Protein AF-A0A1X7SUK0-F1 (afdb_monomer)

Solvent-accessible surface area (backbone atoms only — not comparable to full-atom values): 12288 Å² total; per-residue (Å²): 138,89,84,82,83,81,82,74,80,66,68,68,63,55,55,53,50,52,52,50,50,52,50,52,52,53,50,53,51,51,52,51,52,50,51,63,57,49,51,57,54,56,50,50,54,52,49,51,53,48,54,52,50,52,52,50,51,54,52,51,54,50,50,53,53,50,54,51,51,51,52,52,52,50,52,52,50,53,54,51,63,74,67,39,66,62,59,58,49,51,50,51,49,52,50,51,52,51,55,50,51,54,50,48,54,51,51,57,70,66,58,67,82,72,84,90,81,84,80,93,78,91,75,95,82,67,60,70,64,55,53,54,53,52,51,50,51,49,54,50,49,52,50,53,51,52,51,50,54,50,52,51,52,51,52,49,51,50,50,53,43,57,74,66,40,34,51,71,61,63,82,87,84,86,78,78,63,58,73,57,52,51,49,34,31,74,74,61,76,46,76,76,77,75,50,70,52,33,17,55,26,94,89,48,57,80,44,69,86

Structure (mmCIF, N/CA/C/O backbone):
data_AF-A0A1X7SUK0-F1
#
_entry.id   AF-A0A1X7SUK0-F1
#
loop_
_atom_site.group_PDB
_atom_site.id
_atom_site.type_symbol
_atom_site.label_atom_id
_atom_site.label_alt_id
_atom_site.label_comp_id
_atom_site.label_asym_id
_atom_site.label_entity_id
_atom_site.label_seq_id
_atom_site.pdbx_PDB_ins_code
_atom_site.Cartn_x
_atom_site.Cartn_y
_atom_site.Cartn_z
_atom_site.occupancy
_atom_site.B_iso_or_equiv
_atom_site.auth_seq_id
_atom_site.auth_comp_id
_atom_site.auth_asym_id
_atom_site.auth_atom_id
_atom_site.pdbx_PDB_model_num
ATOM 1 N N . ILE A 1 1 ? 82.864 -29.111 -71.471 1.00 39.28 1 ILE A N 1
ATOM 2 C CA . ILE A 1 1 ? 81.447 -29.383 -71.821 1.00 39.28 1 ILE A CA 1
ATOM 3 C C . ILE A 1 1 ? 80.587 -28.784 -70.709 1.00 39.28 1 ILE A C 1
ATOM 5 O O . ILE A 1 1 ? 80.373 -29.425 -69.690 1.00 39.28 1 ILE A O 1
ATOM 9 N N . HIS A 1 2 ? 80.215 -27.507 -70.843 1.00 39.12 2 HIS A N 1
ATOM 10 C CA . HIS A 1 2 ? 79.368 -26.796 -69.881 1.00 39.12 2 HIS A CA 1
ATOM 11 C C . HIS A 1 2 ? 77.893 -27.076 -70.200 1.00 39.12 2 HIS A C 1
ATOM 13 O O . HIS A 1 2 ? 77.432 -26.756 -71.292 1.00 39.12 2 HIS A O 1
ATOM 19 N N . ARG A 1 3 ? 77.154 -27.656 -69.249 1.00 45.22 3 ARG A N 1
ATOM 20 C CA . ARG A 1 3 ? 75.685 -27.609 -69.207 1.00 45.22 3 ARG A CA 1
ATOM 21 C C . ARG A 1 3 ? 75.286 -26.667 -68.075 1.00 45.22 3 ARG A C 1
ATOM 23 O O . ARG A 1 3 ? 75.384 -27.034 -66.910 1.00 45.22 3 ARG A O 1
ATOM 30 N N . SER A 1 4 ? 74.828 -25.473 -68.420 1.00 43.50 4 SER A N 1
ATOM 31 C CA . SER A 1 4 ? 74.120 -24.560 -67.521 1.00 43.50 4 SER A CA 1
ATOM 32 C C . SER A 1 4 ? 72.653 -24.539 -67.948 1.00 43.50 4 SER A C 1
ATOM 34 O O . SER A 1 4 ? 72.286 -23.905 -68.931 1.00 43.50 4 SER A O 1
ATOM 36 N N . LEU A 1 5 ? 71.829 -25.306 -67.230 1.00 46.94 5 LEU A N 1
ATOM 37 C CA . LEU A 1 5 ? 70.373 -25.303 -67.365 1.00 46.94 5 LEU A CA 1
ATOM 38 C C . LEU A 1 5 ? 69.830 -23.938 -66.925 1.00 46.94 5 LEU A C 1
ATOM 40 O O . LEU A 1 5 ? 70.086 -23.488 -65.806 1.00 46.94 5 LEU A O 1
ATOM 44 N N . SER A 1 6 ? 69.090 -23.290 -67.822 1.00 50.7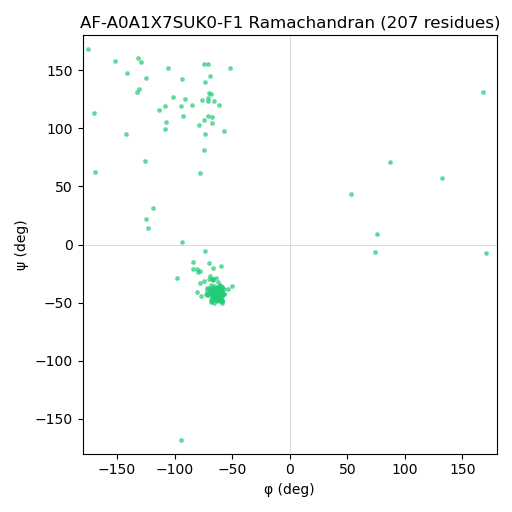8 6 SER A N 1
ATOM 45 C CA . SER A 1 6 ? 68.352 -22.061 -67.565 1.00 50.78 6 SER A CA 1
ATOM 46 C C . SER A 1 6 ? 67.304 -22.297 -66.474 1.00 50.78 6 SER A C 1
ATOM 48 O O . SER A 1 6 ? 66.394 -23.113 -66.615 1.00 50.78 6 SER A O 1
ATOM 50 N N . LYS A 1 7 ? 67.408 -21.561 -65.364 1.00 57.78 7 LYS A N 1
ATOM 51 C CA . LYS A 1 7 ? 66.297 -21.414 -64.419 1.00 57.78 7 LYS A CA 1
ATOM 52 C C . LYS A 1 7 ? 65.271 -20.481 -65.059 1.00 57.78 7 LYS A C 1
ATOM 54 O O . LYS A 1 7 ? 65.421 -19.266 -64.988 1.00 57.78 7 LYS A O 1
ATOM 59 N N . HIS A 1 8 ? 64.257 -21.042 -65.712 1.00 53.84 8 HIS A N 1
ATOM 60 C CA . HIS A 1 8 ? 63.070 -20.273 -66.080 1.00 53.84 8 HIS A CA 1
ATOM 61 C C . HIS A 1 8 ? 62.275 -19.936 -64.804 1.00 53.84 8 HIS A C 1
ATOM 63 O O . HIS A 1 8 ? 62.053 -20.832 -63.985 1.00 53.84 8 HIS A O 1
ATOM 69 N N . PRO A 1 9 ? 61.877 -18.669 -64.591 1.00 57.38 9 PRO A N 1
ATOM 70 C CA . PRO A 1 9 ? 61.079 -18.286 -63.433 1.00 57.38 9 PRO A CA 1
ATOM 71 C C . PRO A 1 9 ? 59.682 -18.903 -63.555 1.00 57.38 9 PRO A C 1
ATOM 73 O O . PRO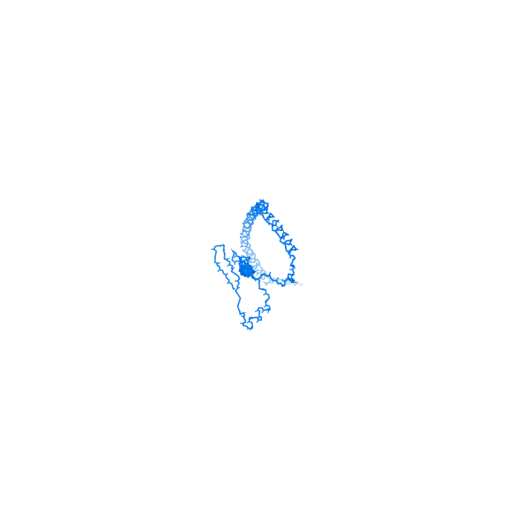 A 1 9 ? 59.052 -18.815 -64.605 1.00 57.38 9 PRO A O 1
ATOM 76 N N . ASN A 1 10 ? 59.226 -19.569 -62.492 1.00 58.47 10 ASN A N 1
ATOM 77 C CA . ASN A 1 10 ? 57.952 -20.281 -62.465 1.00 58.47 10 ASN A CA 1
ATOM 78 C C . ASN A 1 10 ? 56.791 -19.257 -62.462 1.00 58.47 10 ASN A C 1
ATOM 80 O O . ASN A 1 10 ? 56.631 -18.553 -61.461 1.00 58.47 10 ASN A O 1
ATOM 84 N N . PRO A 1 11 ? 55.994 -19.135 -63.541 1.00 60.09 11 PRO A N 1
ATOM 85 C CA . PRO A 1 11 ? 54.985 -18.077 -63.693 1.00 60.09 11 PRO A CA 1
ATOM 86 C C . PRO A 1 11 ? 53.828 -18.191 -62.688 1.00 60.09 11 PRO A C 1
ATOM 88 O O . PRO A 1 11 ? 53.171 -17.194 -62.397 1.00 60.09 11 PRO A O 1
ATOM 91 N N . MET A 1 12 ? 53.622 -19.376 -62.102 1.00 57.88 12 MET A N 1
ATOM 92 C CA . MET A 1 12 ? 52.608 -19.611 -61.068 1.00 57.88 12 MET A CA 1
ATOM 93 C C . MET A 1 12 ? 52.856 -18.787 -59.794 1.00 57.88 12 MET A C 1
ATOM 95 O O . MET A 1 12 ? 51.914 -18.228 -59.244 1.00 57.88 12 MET A O 1
ATOM 99 N N . ASN A 1 13 ? 54.117 -18.602 -59.381 1.00 65.88 13 ASN A N 1
ATOM 100 C CA . ASN A 1 13 ? 54.443 -17.830 -58.173 1.00 65.88 13 ASN A CA 1
ATOM 101 C C . ASN 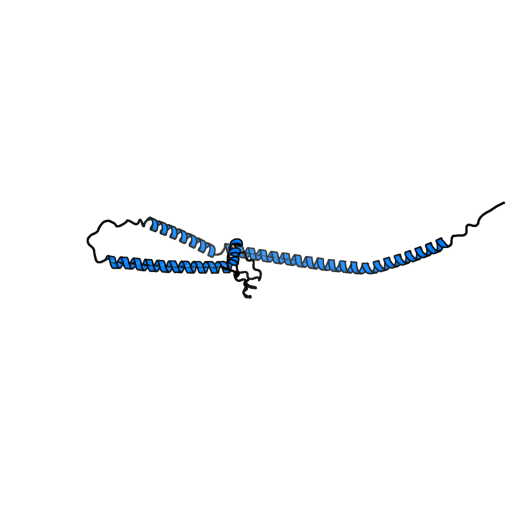A 1 13 ? 54.158 -16.326 -58.336 1.00 65.88 13 ASN A C 1
ATOM 103 O O . ASN A 1 13 ? 53.916 -15.634 -57.351 1.00 65.88 13 ASN A O 1
ATOM 107 N N . HIS A 1 14 ? 54.211 -15.800 -59.565 1.00 67.50 14 HIS A N 1
ATOM 108 C CA . HIS A 1 14 ? 53.947 -14.383 -59.834 1.00 67.50 14 HIS A CA 1
ATOM 109 C C . HIS A 1 14 ? 52.453 -14.061 -59.710 1.00 67.50 14 HIS A C 1
ATOM 111 O O . HIS A 1 14 ? 52.086 -13.059 -59.103 1.00 67.50 14 HIS A O 1
ATOM 117 N N . LEU A 1 15 ? 51.594 -14.937 -60.240 1.00 72.44 15 LEU A N 1
ATOM 118 C CA . LEU A 1 15 ? 50.142 -14.776 -60.178 1.00 72.44 15 LEU A CA 1
ATOM 119 C C . LEU A 1 15 ? 49.619 -14.878 -58.735 1.00 72.44 15 LEU A C 1
ATOM 121 O O . LEU A 1 15 ? 48.776 -14.083 -58.327 1.00 72.44 15 LEU A O 1
ATOM 125 N N . GLU A 1 16 ? 50.171 -15.798 -57.938 1.00 78.69 16 GLU A N 1
ATOM 126 C CA . GLU A 1 16 ? 49.867 -15.911 -56.505 1.00 78.69 16 GLU A CA 1
ATOM 127 C C . GLU A 1 16 ? 50.304 -14.661 -55.722 1.00 78.69 16 GLU A C 1
ATOM 129 O O . GLU A 1 16 ? 49.572 -14.183 -54.853 1.00 78.69 16 GLU A O 1
ATOM 134 N N . HIS A 1 17 ? 51.463 -14.083 -56.058 1.00 78.88 17 HIS A N 1
ATOM 135 C CA . HIS A 1 17 ? 51.938 -12.836 -55.453 1.00 78.88 17 HIS A CA 1
ATOM 136 C C . HIS A 1 17 ? 51.059 -11.627 -55.805 1.00 78.88 17 HIS A C 1
ATOM 138 O O . HIS A 1 17 ? 50.780 -10.811 -54.925 1.00 78.88 17 HIS A O 1
ATOM 144 N N . GLU A 1 18 ? 50.594 -11.509 -57.052 1.00 81.19 18 GLU A N 1
ATOM 145 C CA . GLU A 1 18 ? 49.652 -10.454 -57.451 1.00 81.19 18 GLU A CA 1
ATOM 146 C C . GLU A 1 18 ? 48.286 -10.624 -56.782 1.00 81.19 18 GLU A C 1
ATOM 148 O O . GLU A 1 18 ? 47.717 -9.650 -56.285 1.00 81.19 18 GLU A O 1
ATOM 153 N N . GLN A 1 19 ? 47.775 -11.855 -56.689 1.00 86.31 19 GLN A N 1
ATOM 154 C CA . GLN A 1 19 ? 46.522 -12.139 -55.990 1.00 86.31 19 GLN A CA 1
ATOM 155 C C . GLN A 1 19 ? 46.623 -11.798 -54.497 1.00 86.31 19 GLN A C 1
ATOM 157 O O . GLN A 1 19 ? 45.713 -11.183 -53.933 1.00 86.31 19 GLN A O 1
ATOM 162 N N . LEU A 1 20 ? 47.746 -12.143 -53.861 1.00 86.94 20 LEU A N 1
ATOM 163 C CA . LEU A 1 20 ? 48.029 -11.790 -52.474 1.00 86.94 20 LEU A CA 1
ATOM 164 C C . LEU A 1 20 ? 48.113 -10.268 -52.288 1.00 86.94 20 LEU A C 1
ATOM 166 O O . LEU A 1 20 ? 47.542 -9.738 -51.335 1.00 86.94 20 LEU A O 1
ATOM 170 N N . PHE A 1 21 ? 48.776 -9.559 -53.204 1.00 89.75 21 PHE A N 1
ATOM 171 C CA . PHE A 1 21 ? 48.882 -8.100 -53.178 1.00 89.75 21 PHE A CA 1
ATOM 172 C C . PHE A 1 21 ? 47.513 -7.419 -53.308 1.00 89.75 21 PHE A C 1
ATOM 174 O O . PHE A 1 21 ? 47.183 -6.543 -52.506 1.00 89.75 21 PHE A O 1
ATOM 181 N N . MET A 1 22 ? 46.684 -7.871 -54.253 1.00 89.81 22 MET A N 1
ATOM 182 C CA . MET A 1 22 ? 45.311 -7.388 -54.429 1.00 89.81 22 MET A CA 1
ATOM 183 C C . MET A 1 22 ? 44.466 -7.634 -53.174 1.00 89.81 22 MET A C 1
ATOM 185 O O . MET A 1 22 ? 43.763 -6.735 -52.713 1.00 89.81 22 MET A O 1
ATOM 189 N N . HIS A 1 23 ? 44.568 -8.818 -52.565 1.00 89.00 23 HIS A N 1
ATOM 190 C CA . HIS A 1 23 ? 43.854 -9.126 -51.326 1.00 89.00 23 HIS A CA 1
ATOM 191 C C . HIS A 1 23 ? 44.310 -8.239 -50.156 1.00 89.00 23 HIS A C 1
ATOM 193 O O . HIS A 1 23 ? 43.475 -7.708 -49.426 1.00 89.00 23 HIS A O 1
ATOM 199 N N . LEU A 1 24 ? 45.618 -7.996 -50.012 1.00 93.19 24 LEU A N 1
ATOM 200 C CA . LEU A 1 24 ? 46.166 -7.063 -49.020 1.00 93.19 24 LEU A CA 1
ATOM 201 C C . LEU A 1 24 ? 45.668 -5.627 -49.230 1.00 93.19 24 LEU A C 1
ATOM 203 O O . LEU A 1 24 ? 45.331 -4.953 -48.256 1.00 93.19 24 LEU A O 1
ATOM 207 N N . GLN A 1 25 ? 45.571 -5.163 -50.479 1.00 92.81 25 GLN A N 1
ATOM 208 C CA . GLN A 1 25 ? 44.994 -3.852 -50.786 1.00 92.81 25 GLN A CA 1
ATOM 209 C C . GLN A 1 25 ? 43.507 -3.784 -50.426 1.00 92.81 25 GLN A C 1
ATOM 211 O O . GLN A 1 25 ? 43.078 -2.819 -49.791 1.00 92.81 25 GLN A O 1
ATOM 216 N N . MET A 1 26 ? 42.731 -4.817 -50.762 1.00 93.12 26 MET A N 1
ATOM 217 C CA . MET A 1 26 ? 41.306 -4.903 -50.426 1.00 93.12 26 MET A CA 1
ATOM 218 C C . MET A 1 26 ? 41.070 -4.938 -48.911 1.00 93.12 26 MET A C 1
ATOM 220 O O . MET A 1 26 ? 40.181 -4.245 -48.408 1.00 93.12 26 MET A O 1
ATOM 224 N N . LEU A 1 27 ? 41.896 -5.677 -48.165 1.00 93.88 27 LEU A N 1
ATOM 225 C CA . LEU A 1 27 ? 41.881 -5.671 -46.702 1.00 93.88 27 LEU A CA 1
ATOM 226 C C . LEU A 1 27 ? 42.253 -4.292 -46.145 1.00 93.88 27 LEU A C 1
ATOM 228 O O . LEU A 1 27 ? 41.562 -3.784 -45.267 1.00 93.88 27 LEU A O 1
ATOM 232 N N . GLY A 1 28 ? 43.292 -3.649 -46.683 1.00 94.62 28 GLY A N 1
ATOM 233 C CA . GLY A 1 28 ? 43.708 -2.309 -46.265 1.00 94.62 28 GLY A CA 1
ATOM 234 C C . GLY A 1 28 ? 42.625 -1.248 -46.486 1.00 94.62 28 GLY A C 1
ATOM 235 O O . GLY A 1 28 ? 42.412 -0.393 -45.626 1.00 94.62 28 GLY A O 1
ATOM 236 N N . LEU A 1 29 ? 41.903 -1.319 -47.607 1.00 93.44 29 LEU A N 1
ATOM 237 C CA . LEU A 1 29 ? 40.744 -0.466 -47.872 1.00 93.44 29 LEU A CA 1
ATOM 238 C C . LEU A 1 29 ? 39.593 -0.770 -46.909 1.00 93.44 29 LEU A C 1
ATOM 240 O O . LEU A 1 29 ? 39.025 0.156 -46.340 1.00 93.44 29 LEU A O 1
ATOM 244 N N . SER A 1 30 ? 39.297 -2.048 -46.664 1.00 91.94 30 SER A N 1
ATOM 245 C CA . SER A 1 30 ? 38.236 -2.466 -45.737 1.00 91.94 30 SER A CA 1
ATOM 246 C C . SER A 1 30 ? 38.504 -1.990 -44.307 1.00 91.94 30 SER A C 1
ATOM 248 O O . SER A 1 30 ? 37.604 -1.463 -43.657 1.00 91.94 30 SER A O 1
ATOM 250 N N . ILE A 1 31 ? 39.753 -2.092 -43.838 1.00 93.69 31 ILE A N 1
ATOM 251 C CA . ILE A 1 31 ? 40.182 -1.583 -42.528 1.00 93.69 31 ILE A CA 1
ATOM 252 C C . ILE A 1 31 ? 40.013 -0.064 -42.459 1.00 93.69 31 ILE A C 1
ATOM 254 O O . ILE A 1 31 ? 39.470 0.439 -41.480 1.00 93.69 31 ILE A O 1
ATOM 258 N N . LYS A 1 32 ? 40.420 0.678 -43.499 1.00 94.06 32 LYS A N 1
ATOM 259 C CA . LYS A 1 32 ? 40.241 2.139 -43.545 1.00 94.06 32 LYS A CA 1
ATOM 260 C C . LYS A 1 32 ? 38.769 2.542 -43.518 1.00 94.06 32 LYS A C 1
ATOM 262 O O . LYS A 1 32 ? 38.414 3.459 -42.783 1.00 94.06 32 LYS A O 1
ATOM 267 N N . THR A 1 33 ? 37.920 1.861 -44.284 1.00 91.12 33 THR A N 1
ATOM 268 C CA . THR A 1 33 ? 36.474 2.120 -44.298 1.00 91.12 33 THR A CA 1
ATOM 269 C C . THR A 1 33 ? 35.853 1.821 -42.937 1.00 91.12 33 THR A C 1
ATOM 271 O O . THR A 1 33 ? 35.123 2.654 -42.405 1.00 91.12 33 THR A O 1
ATOM 274 N N . MET A 1 34 ? 36.204 0.687 -42.325 1.00 92.56 34 MET A N 1
ATOM 275 C CA . MET A 1 34 ? 35.735 0.322 -40.987 1.00 92.56 34 MET A CA 1
ATOM 276 C C . MET A 1 34 ? 36.207 1.331 -39.930 1.00 92.56 34 MET A C 1
ATOM 278 O O . MET A 1 34 ? 35.428 1.760 -39.085 1.00 92.56 34 MET A O 1
ATOM 282 N N . GLN A 1 35 ? 37.458 1.788 -40.009 1.00 93.06 35 GLN A N 1
ATOM 283 C CA . GLN A 1 35 ? 37.999 2.814 -39.118 1.00 93.06 35 GLN A CA 1
ATOM 284 C C . GLN A 1 35 ? 37.266 4.157 -39.278 1.00 93.06 35 GLN A C 1
ATOM 286 O O . GLN A 1 35 ? 36.979 4.821 -38.281 1.00 93.06 35 GLN A O 1
ATOM 291 N N . ALA A 1 36 ? 36.926 4.542 -40.511 1.00 91.00 36 ALA A N 1
ATOM 292 C CA . ALA A 1 36 ? 36.168 5.757 -40.798 1.00 91.00 36 ALA A CA 1
ATOM 293 C C . ALA A 1 36 ? 34.717 5.693 -40.288 1.00 91.00 36 ALA A C 1
ATOM 295 O O . ALA A 1 36 ? 34.161 6.730 -39.935 1.00 91.00 36 ALA A O 1
ATOM 296 N N . GLN A 1 37 ? 34.123 4.498 -40.222 1.00 91.75 37 GLN A N 1
ATOM 297 C CA . GLN A 1 37 ? 32.773 4.276 -39.693 1.00 91.75 37 GLN A CA 1
ATOM 298 C C . GLN A 1 37 ? 32.740 4.213 -38.160 1.00 91.75 37 GLN A C 1
ATOM 300 O O . GLN A 1 37 ? 31.862 4.810 -37.548 1.00 91.75 37 GLN A O 1
ATOM 305 N N . LEU A 1 38 ? 33.720 3.566 -37.523 1.00 93.38 38 LEU A N 1
ATOM 306 C CA . LEU A 1 38 ? 33.749 3.416 -36.061 1.00 93.38 38 LEU A CA 1
ATOM 307 C C . LEU A 1 38 ? 34.138 4.707 -35.323 1.00 93.38 38 LEU A C 1
ATOM 309 O O . LEU A 1 38 ? 33.691 4.944 -34.203 1.00 93.38 38 LEU A O 1
ATOM 313 N N . TYR A 1 39 ? 34.974 5.561 -35.921 1.00 91.62 39 TYR A N 1
ATOM 314 C CA . TYR A 1 39 ? 35.413 6.807 -35.285 1.00 91.62 39 TYR A CA 1
ATOM 315 C C . TYR A 1 39 ? 34.267 7.778 -34.913 1.00 91.62 39 TYR A C 1
ATOM 317 O O . TYR A 1 39 ? 34.267 8.265 -33.778 1.00 91.62 39 TYR A O 1
ATOM 325 N N . PRO A 1 40 ? 33.292 8.085 -35.798 1.00 93.00 40 PRO A N 1
ATOM 326 C CA . PRO A 1 40 ? 32.154 8.926 -35.434 1.00 93.00 40 PRO A CA 1
ATOM 327 C C . PRO A 1 40 ? 31.249 8.269 -34.386 1.00 93.00 40 PRO A C 1
ATOM 329 O O . PRO A 1 40 ? 30.832 8.962 -33.464 1.00 93.00 40 PRO A O 1
ATOM 332 N N . GLU A 1 41 ? 31.017 6.953 -34.448 1.00 93.19 41 GLU A N 1
ATOM 333 C CA . GLU A 1 41 ? 30.225 6.242 -33.431 1.00 93.19 41 GLU A CA 1
ATOM 334 C C . GLU A 1 41 ? 30.864 6.348 -32.040 1.00 93.19 41 GLU A C 1
ATOM 336 O O . GLU A 1 41 ? 30.201 6.714 -31.072 1.00 93.19 41 GLU A O 1
ATOM 341 N N . LEU A 1 42 ? 32.181 6.138 -31.935 1.00 92.25 42 LEU A N 1
ATOM 342 C CA . LEU A 1 42 ? 32.908 6.314 -30.672 1.00 92.25 42 LEU A CA 1
ATOM 343 C C . LEU A 1 42 ? 32.861 7.758 -30.158 1.00 92.25 42 LEU A C 1
ATOM 345 O O . LEU A 1 42 ? 32.893 7.988 -28.945 1.00 92.25 42 LEU A O 1
ATOM 349 N N . LYS A 1 43 ? 32.812 8.740 -31.063 1.00 93.62 43 LYS A N 1
ATOM 350 C CA . LYS A 1 43 ? 32.704 10.156 -30.707 1.00 93.62 43 LYS A CA 1
ATOM 351 C C . LYS A 1 43 ? 31.313 10.492 -30.163 1.00 93.62 43 LYS A C 1
ATOM 353 O O . LYS A 1 43 ? 31.241 11.186 -29.149 1.00 93.62 43 LYS A O 1
ATOM 358 N N . GLU A 1 44 ? 30.252 9.987 -30.788 1.00 94.62 44 GLU A N 1
ATOM 359 C CA . GLU A 1 44 ? 28.875 10.183 -30.319 1.00 94.62 44 GLU A CA 1
ATOM 360 C C . GLU A 1 44 ? 28.624 9.460 -28.992 1.00 94.62 44 GLU A C 1
ATOM 362 O O . GLU A 1 44 ? 28.190 10.098 -28.038 1.00 94.62 44 GLU A O 1
ATOM 367 N N . ILE A 1 45 ? 29.046 8.197 -28.848 1.00 94.56 45 ILE A N 1
ATOM 368 C CA . ILE A 1 45 ? 28.945 7.463 -27.572 1.00 94.56 45 ILE A CA 1
ATOM 369 C C . ILE A 1 45 ? 29.665 8.220 -26.447 1.00 94.56 45 ILE A C 1
ATOM 371 O O . ILE A 1 45 ? 29.159 8.340 -25.332 1.00 94.56 45 ILE A O 1
ATOM 375 N N . ARG A 1 46 ? 30.855 8.775 -26.719 1.00 95.94 46 ARG A N 1
ATOM 376 C CA . ARG A 1 46 ? 31.587 9.580 -25.728 1.00 95.94 46 ARG A CA 1
ATOM 377 C C . ARG A 1 46 ? 30.818 10.843 -25.334 1.00 95.94 46 ARG A C 1
ATOM 379 O O . ARG A 1 46 ? 30.889 11.251 -24.175 1.00 95.94 46 ARG A O 1
ATOM 386 N N . LYS A 1 47 ? 30.130 11.477 -26.284 1.00 96.12 47 LYS A N 1
ATOM 387 C CA . LYS A 1 47 ? 29.313 12.667 -26.036 1.00 96.12 47 LYS A CA 1
ATOM 388 C C . LYS A 1 47 ? 28.097 12.319 -25.173 1.00 96.12 47 LYS A C 1
ATOM 390 O O . LYS A 1 47 ? 27.910 12.962 -24.145 1.00 96.12 47 LYS A O 1
ATOM 395 N N . GLU A 1 48 ? 27.364 11.262 -25.515 1.00 96.31 48 GLU A N 1
ATOM 396 C CA . GLU A 1 48 ? 26.224 10.774 -24.727 1.00 96.31 48 GLU A CA 1
ATOM 397 C C . GLU A 1 48 ? 26.636 10.400 -23.298 1.00 96.31 48 GLU A C 1
ATOM 399 O O . GLU A 1 48 ? 25.992 10.808 -22.335 1.00 96.31 48 GLU A O 1
ATOM 404 N N . LEU A 1 49 ? 27.766 9.702 -23.126 1.00 93.94 49 LEU A N 1
ATOM 405 C CA . LEU A 1 49 ? 28.294 9.386 -21.795 1.00 93.94 49 LEU A CA 1
ATOM 406 C C . LEU A 1 49 ? 28.581 10.643 -20.968 1.00 93.94 49 LEU A C 1
ATOM 408 O O . LEU A 1 49 ? 28.356 10.646 -19.755 1.00 93.94 49 LEU A O 1
ATOM 412 N N . LYS A 1 50 ? 29.065 11.715 -21.603 1.00 95.50 50 LYS A N 1
ATOM 413 C CA . LYS A 1 50 ? 29.316 12.988 -20.925 1.00 95.50 50 LYS A CA 1
ATOM 414 C C . LYS A 1 50 ? 28.007 13.639 -20.472 1.00 95.50 50 LYS A C 1
ATOM 416 O O . LYS A 1 50 ? 27.902 14.017 -19.309 1.00 95.50 50 LYS A O 1
ATOM 421 N N . GLU A 1 51 ? 27.006 13.692 -21.345 1.00 95.75 51 GLU A N 1
ATOM 422 C CA . GLU A 1 51 ? 25.679 14.244 -21.037 1.00 95.75 51 GLU A CA 1
ATOM 423 C C . GLU A 1 51 ? 24.970 13.454 -19.924 1.00 95.75 51 GLU A C 1
ATOM 425 O O . GLU A 1 51 ? 24.407 14.042 -18.998 1.00 95.75 51 GLU A O 1
ATOM 430 N N . ILE A 1 52 ? 25.055 12.120 -19.955 1.00 94.94 52 ILE A N 1
ATOM 431 C CA . ILE A 1 52 ? 24.520 11.247 -18.900 1.00 94.94 52 ILE A CA 1
ATOM 432 C C . ILE A 1 52 ? 25.245 11.496 -17.575 1.00 94.94 52 ILE A C 1
ATOM 434 O O . ILE A 1 52 ? 24.603 11.556 -16.525 1.00 94.94 52 ILE A O 1
ATOM 438 N N . THR A 1 53 ? 26.570 11.665 -17.599 1.00 95.12 53 THR A N 1
ATOM 439 C CA . THR A 1 53 ? 27.363 11.938 -16.390 1.00 95.12 53 THR A CA 1
ATOM 440 C C . THR A 1 53 ? 26.967 13.276 -15.763 1.00 95.12 53 THR A C 1
ATOM 442 O O . THR A 1 53 ? 26.745 13.347 -14.554 1.00 95.12 53 THR A O 1
ATOM 445 N N . GLU A 1 54 ? 26.821 14.322 -16.578 1.00 95.12 54 GLU A N 1
ATOM 446 C CA . GLU A 1 54 ? 26.371 15.646 -16.132 1.00 95.12 54 GLU A CA 1
ATOM 447 C C . GLU A 1 54 ? 24.943 15.584 -15.568 1.00 95.12 54 GLU A C 1
ATOM 449 O O . GLU A 1 54 ? 24.696 16.042 -14.450 1.00 95.12 54 GLU A O 1
ATOM 454 N N . SER A 1 55 ? 24.025 14.917 -16.274 1.00 94.62 55 SER A N 1
ATOM 455 C CA . SER A 1 55 ? 22.639 14.722 -15.828 1.00 94.62 55 SER A CA 1
ATOM 456 C C . SER A 1 55 ? 22.561 13.949 -14.507 1.00 94.62 55 SER A C 1
ATOM 458 O O . SER A 1 55 ? 21.796 14.308 -13.613 1.00 94.62 55 SER A O 1
ATOM 460 N N . THR A 1 56 ? 23.397 12.920 -14.344 1.00 92.38 56 THR A N 1
ATOM 461 C CA . THR A 1 56 ? 23.484 12.131 -13.107 1.00 92.38 56 THR A CA 1
ATOM 462 C C . THR A 1 56 ? 24.030 12.966 -11.948 1.00 92.38 56 THR A C 1
ATOM 464 O O . THR A 1 56 ? 23.553 12.823 -10.823 1.00 92.38 56 THR A O 1
ATOM 467 N N . SER A 1 57 ? 24.996 13.858 -12.199 1.00 93.44 57 SER A N 1
ATOM 468 C CA . SER A 1 57 ? 25.511 14.778 -11.178 1.00 93.44 57 SER A CA 1
ATOM 469 C C . SER A 1 57 ? 24.424 15.735 -10.693 1.00 93.44 57 SER A C 1
ATOM 471 O O . SER A 1 57 ? 24.208 15.847 -9.490 1.00 93.44 57 SER A O 1
ATOM 473 N N . ILE A 1 58 ? 23.694 16.363 -11.619 1.00 95.56 58 ILE A N 1
ATOM 474 C CA . ILE A 1 58 ? 22.599 17.287 -11.287 1.00 95.56 58 ILE A CA 1
ATOM 475 C C . ILE A 1 58 ? 21.514 16.562 -10.487 1.00 95.56 58 ILE A C 1
ATOM 477 O O . ILE A 1 58 ? 21.068 17.055 -9.452 1.00 95.56 58 ILE A O 1
ATOM 481 N N . PHE A 1 59 ? 21.114 15.371 -10.938 1.00 93.88 59 PHE A N 1
ATOM 482 C CA . PHE A 1 59 ? 20.115 14.563 -10.246 1.00 93.88 59 PHE A CA 1
ATOM 483 C C . PHE A 1 59 ? 20.567 14.171 -8.831 1.00 93.88 59 PHE A C 1
ATOM 485 O O . PHE A 1 59 ? 19.790 14.242 -7.880 1.00 93.88 59 PHE A O 1
ATOM 492 N N . LYS A 1 60 ? 21.842 13.801 -8.662 1.00 94.88 60 LYS A N 1
ATOM 493 C CA . LYS A 1 60 ? 22.420 13.496 -7.349 1.00 94.88 60 LYS A CA 1
ATOM 494 C C . LYS A 1 60 ? 22.353 14.704 -6.411 1.00 94.88 60 LYS A C 1
ATOM 496 O O . LYS A 1 60 ? 21.961 14.541 -5.256 1.00 94.88 60 LYS A O 1
ATOM 501 N N . ASP A 1 61 ? 22.700 15.893 -6.893 1.00 94.94 61 ASP A N 1
ATOM 502 C CA . ASP A 1 61 ? 22.656 17.118 -6.089 1.00 94.94 61 ASP A CA 1
ATOM 503 C C . ASP A 1 61 ? 21.214 17.485 -5.696 1.00 94.94 61 ASP A C 1
ATOM 505 O O . ASP A 1 61 ? 20.954 17.852 -4.547 1.00 94.94 61 ASP A O 1
ATOM 509 N N . GLN A 1 62 ? 20.252 17.306 -6.609 1.00 94.81 62 GLN A N 1
ATOM 510 C CA . GLN A 1 62 ? 18.822 17.469 -6.318 1.00 94.81 62 GLN A CA 1
ATOM 511 C C . GLN A 1 62 ? 18.358 16.519 -5.208 1.00 94.81 62 GLN A C 1
ATOM 513 O O . GLN A 1 62 ? 17.776 16.968 -4.220 1.00 94.81 62 GLN A O 1
ATOM 518 N N . MET A 1 63 ? 18.694 15.231 -5.311 1.00 91.62 63 MET A N 1
ATOM 519 C CA . MET A 1 63 ? 18.357 14.224 -4.299 1.00 91.62 63 MET A CA 1
ATOM 520 C C . MET A 1 63 ? 18.945 14.546 -2.918 1.00 91.62 63 MET A C 1
ATOM 522 O O . MET A 1 63 ? 18.277 14.362 -1.899 1.00 91.62 63 MET A O 1
ATOM 526 N N . ILE A 1 64 ? 20.185 15.045 -2.859 1.00 94.81 64 ILE A N 1
ATOM 527 C CA . ILE A 1 64 ? 20.827 15.450 -1.597 1.00 94.81 64 ILE A CA 1
ATOM 528 C C . ILE A 1 64 ? 20.075 16.625 -0.957 1.00 94.81 64 ILE A C 1
ATOM 530 O O . ILE A 1 64 ? 19.833 16.621 0.256 1.00 94.81 64 ILE A O 1
ATOM 534 N N . ASN A 1 65 ? 19.665 17.608 -1.759 1.00 93.44 65 ASN A N 1
ATOM 535 C CA . ASN A 1 65 ? 18.918 18.768 -1.277 1.00 93.44 65 ASN A CA 1
ATOM 536 C C . ASN A 1 65 ? 17.523 18.378 -0.766 1.00 93.44 65 ASN A C 1
ATOM 538 O O . ASN A 1 65 ? 17.126 18.800 0.323 1.00 93.44 65 ASN A O 1
ATOM 542 N N . GLU A 1 66 ? 16.800 17.530 -1.502 1.00 94.06 66 GLU A N 1
ATOM 543 C CA . GLU A 1 66 ? 15.493 17.012 -1.080 1.00 94.06 66 GLU A CA 1
ATOM 544 C C . GLU A 1 66 ? 15.595 16.198 0.211 1.00 94.06 66 GLU A C 1
ATOM 546 O O . GLU A 1 66 ? 14.843 16.443 1.157 1.00 94.06 66 GLU A O 1
ATOM 551 N N . SER A 1 67 ? 16.571 15.288 0.296 1.00 90.62 67 SER A N 1
ATOM 552 C CA . SER A 1 67 ? 16.815 14.496 1.505 1.00 90.62 67 SER A CA 1
ATOM 553 C C . SER A 1 67 ? 17.129 15.385 2.710 1.00 90.62 67 SER A C 1
ATOM 555 O O . SER A 1 67 ? 16.676 15.097 3.818 1.00 90.62 67 SER A O 1
ATOM 557 N N . SER A 1 68 ? 17.876 16.473 2.510 1.00 92.06 68 SER A N 1
ATOM 558 C CA . SER A 1 68 ? 18.197 17.431 3.574 1.00 92.06 68 SER A CA 1
ATOM 559 C C . SER A 1 68 ? 16.956 18.205 4.034 1.00 92.06 68 SER A C 1
ATOM 561 O O . SER A 1 68 ? 16.742 18.374 5.236 1.00 92.06 68 SER A O 1
ATOM 563 N N . SER A 1 69 ? 16.093 18.615 3.098 1.00 93.50 69 SER A N 1
ATOM 564 C CA . SER A 1 69 ? 14.819 19.278 3.405 1.00 93.50 69 SER A CA 1
ATOM 565 C C . SER A 1 69 ? 13.868 18.359 4.177 1.00 93.50 69 SER A C 1
ATOM 567 O O . SER A 1 69 ? 13.318 18.754 5.207 1.00 93.50 69 SER A O 1
ATOM 569 N N . GLN A 1 70 ? 13.723 17.107 3.734 1.00 92.19 70 GLN A N 1
ATOM 570 C CA . GLN A 1 70 ? 12.906 16.103 4.417 1.00 92.19 70 GLN A CA 1
ATOM 571 C C . GLN A 1 70 ? 13.428 15.820 5.829 1.00 92.19 70 GLN A C 1
ATOM 573 O O . GLN A 1 70 ? 12.641 15.795 6.775 1.00 92.19 70 GLN A O 1
ATOM 578 N N . ALA A 1 71 ? 14.747 15.684 6.004 1.00 91.12 71 ALA A N 1
ATOM 579 C CA . ALA A 1 71 ? 15.352 15.507 7.323 1.00 91.12 71 ALA A CA 1
ATOM 580 C C . ALA A 1 71 ? 15.035 16.685 8.264 1.00 91.12 71 ALA A C 1
ATOM 582 O O . ALA A 1 71 ? 14.732 16.483 9.442 1.00 91.12 71 ALA A O 1
ATOM 583 N N . GLN A 1 72 ? 15.038 17.916 7.746 1.00 92.75 72 GLN A N 1
ATOM 584 C CA . GLN A 1 72 ? 14.680 19.102 8.522 1.00 92.75 72 GLN A CA 1
ATOM 585 C C . GLN A 1 72 ? 13.191 19.126 8.901 1.00 92.75 72 GLN A C 1
ATOM 587 O O . GLN A 1 72 ? 12.861 19.464 10.039 1.00 92.75 72 GLN A O 1
ATOM 592 N N . GLN A 1 73 ? 12.295 18.725 7.993 1.00 92.81 73 GLN A N 1
ATOM 593 C CA . GLN A 1 73 ? 10.861 18.601 8.288 1.00 92.81 73 GLN A CA 1
ATOM 594 C C . GLN A 1 73 ? 10.590 17.544 9.362 1.00 92.81 73 GLN A C 1
ATOM 596 O O . GLN A 1 73 ? 9.822 17.800 10.289 1.00 92.81 73 GLN A O 1
ATOM 601 N N . VAL A 1 74 ? 11.254 16.385 9.285 1.00 89.44 74 VAL A N 1
ATOM 602 C CA . VAL A 1 74 ? 11.151 15.335 10.310 1.00 89.44 74 VAL A CA 1
ATOM 603 C C . VAL A 1 74 ? 11.607 15.869 11.662 1.00 89.44 74 VAL A C 1
ATOM 605 O O . VAL A 1 74 ? 10.872 15.742 12.636 1.00 89.44 74 VAL A O 1
ATOM 608 N N . LYS A 1 75 ? 12.750 16.561 11.721 1.00 90.62 75 LYS A N 1
ATOM 609 C CA . LYS A 1 75 ? 13.248 17.152 12.969 1.00 90.62 75 LYS A CA 1
ATOM 610 C C . LYS A 1 75 ? 12.261 18.157 13.578 1.00 90.62 75 LYS A C 1
ATOM 612 O O . LYS A 1 75 ? 12.023 18.131 14.782 1.00 90.62 75 LYS A O 1
ATOM 617 N N . GLN A 1 76 ? 11.639 19.007 12.758 1.00 87.25 76 GLN A N 1
ATOM 618 C CA . GLN A 1 76 ? 10.608 19.943 13.225 1.00 87.25 76 GLN A CA 1
ATOM 619 C C . GLN A 1 76 ? 9.357 19.223 13.747 1.00 87.25 76 GLN A C 1
ATOM 621 O O . GLN A 1 76 ? 8.787 19.631 14.759 1.00 87.25 76 GLN A O 1
ATOM 626 N N . LEU A 1 77 ? 8.916 18.152 13.079 1.00 82.81 77 LEU A N 1
ATOM 627 C CA . LEU A 1 77 ? 7.792 17.335 13.544 1.00 82.81 77 LEU A CA 1
ATOM 628 C C . LEU A 1 77 ? 8.122 16.614 14.856 1.00 82.81 77 LEU A C 1
ATOM 630 O O . LEU A 1 77 ? 7.282 16.581 15.753 1.00 82.81 77 LEU A O 1
ATOM 634 N N . GLU A 1 78 ? 9.341 16.097 15.003 1.00 81.88 78 GLU A N 1
ATOM 635 C CA . GLU A 1 78 ? 9.823 15.482 16.242 1.00 81.88 78 GLU A CA 1
ATOM 636 C C . GLU A 1 78 ? 9.866 16.482 17.406 1.00 81.88 78 GLU A C 1
ATOM 638 O O . GLU A 1 78 ? 9.435 16.156 18.513 1.00 81.88 78 GLU A O 1
ATOM 643 N N . GLU A 1 79 ? 10.348 17.707 17.178 1.00 81.44 79 GLU A N 1
ATOM 644 C CA . GLU A 1 79 ? 10.369 18.768 18.194 1.00 81.44 79 GLU A CA 1
ATOM 645 C C . GLU A 1 79 ? 8.951 19.195 18.601 1.00 81.44 79 GLU A C 1
ATOM 647 O O . GLU A 1 79 ? 8.660 19.316 19.793 1.00 81.44 79 GLU A O 1
ATOM 652 N N . ARG A 1 80 ? 8.031 19.331 17.637 1.00 72.75 80 ARG A N 1
ATOM 653 C CA . ARG A 1 80 ? 6.612 19.608 17.917 1.00 72.75 80 ARG A CA 1
ATOM 654 C C . ARG A 1 80 ? 5.936 18.477 18.690 1.00 72.75 80 ARG A C 1
ATOM 656 O O . ARG A 1 80 ? 5.153 18.756 19.591 1.00 72.75 80 ARG A O 1
ATOM 663 N N . LEU A 1 81 ? 6.254 17.220 18.382 1.00 66.62 81 LEU A N 1
ATOM 664 C CA . LEU A 1 81 ? 5.706 16.058 19.086 1.00 66.62 81 LEU A CA 1
ATOM 665 C C . LEU A 1 81 ? 6.221 15.962 20.531 1.00 66.62 81 LEU A C 1
ATOM 667 O O . LEU A 1 81 ? 5.473 15.576 21.428 1.00 66.62 81 LEU A O 1
ATOM 671 N N . LYS A 1 82 ? 7.480 16.348 20.781 1.00 67.50 82 LYS A N 1
ATOM 672 C CA . LYS A 1 82 ? 8.030 16.454 22.144 1.00 67.50 82 LYS A C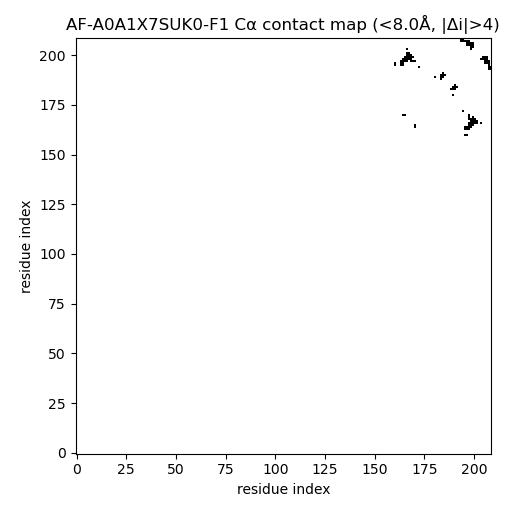A 1
ATOM 673 C C . LYS A 1 82 ? 7.365 17.568 22.961 1.00 67.50 82 LYS A C 1
ATOM 675 O O . LYS A 1 82 ? 7.274 17.434 24.176 1.00 67.50 82 LYS A O 1
ATOM 680 N N . GLY A 1 83 ? 6.904 18.639 22.309 1.00 63.66 83 GLY A N 1
ATOM 681 C CA . GLY A 1 83 ? 6.293 19.813 22.945 1.00 63.66 83 GLY A CA 1
ATOM 682 C C . GLY A 1 83 ? 4.764 19.798 23.074 1.00 63.66 83 GLY A C 1
ATOM 683 O O . GLY A 1 83 ? 4.196 20.782 23.541 1.00 63.66 83 GLY A O 1
ATOM 684 N N . GLU A 1 84 ? 4.075 18.734 22.656 1.00 57.88 84 GLU A N 1
ATOM 685 C CA . GLU A 1 84 ? 2.608 18.704 22.651 1.00 57.88 84 GLU A CA 1
ATOM 686 C C . GLU A 1 84 ? 2.024 18.636 24.082 1.00 57.88 84 GLU A C 1
ATOM 688 O O . GLU A 1 84 ? 2.317 17.687 24.823 1.00 57.88 84 GLU A O 1
ATOM 693 N N . PRO A 1 85 ? 1.115 19.557 24.467 1.00 58.22 85 PRO A N 1
ATOM 694 C CA . PRO A 1 85 ? 0.348 19.454 25.709 1.00 58.22 85 PRO A CA 1
ATOM 695 C C . PRO A 1 85 ? -0.497 18.173 25.764 1.00 58.22 85 PRO A C 1
ATOM 697 O O . PRO A 1 85 ? -0.848 17.738 26.858 1.00 58.22 85 PRO A O 1
ATOM 700 N N . SER A 1 86 ? -0.759 17.514 24.623 1.00 58.09 86 SER A N 1
ATOM 701 C CA . SER A 1 86 ? -1.391 16.191 24.575 1.00 58.09 86 SER A CA 1
ATOM 702 C C . SER A 1 86 ? -0.631 15.139 25.375 1.00 58.09 86 SER A C 1
ATOM 704 O O . SER A 1 86 ? -1.277 14.342 26.039 1.00 58.09 86 SER A O 1
ATOM 706 N N . ASN A 1 87 ? 0.708 15.132 25.392 1.00 64.56 87 ASN A N 1
ATOM 707 C CA . ASN A 1 87 ? 1.447 14.147 26.193 1.00 64.56 87 ASN A CA 1
ATOM 708 C C . ASN A 1 87 ? 1.264 14.406 27.692 1.00 64.56 87 ASN A C 1
ATOM 710 O O . ASN A 1 87 ? 1.037 13.468 28.447 1.00 64.56 87 ASN A O 1
ATOM 714 N N . GLN A 1 88 ? 1.273 15.672 28.119 1.00 67.50 88 GLN A N 1
ATOM 715 C CA . GLN A 1 88 ? 1.039 16.027 29.520 1.00 67.50 88 GLN A CA 1
ATOM 716 C C . GLN A 1 88 ? -0.408 15.741 29.950 1.00 67.50 88 GLN A C 1
ATOM 718 O O . GLN A 1 88 ? -0.631 15.232 31.045 1.00 67.50 88 GLN A O 1
ATOM 723 N N . ILE A 1 89 ? -1.385 16.013 29.078 1.00 72.94 89 ILE A N 1
ATOM 724 C CA . ILE A 1 89 ? -2.804 15.705 29.304 1.00 72.94 89 ILE A CA 1
ATOM 725 C C . ILE A 1 89 ? -3.022 14.190 29.343 1.00 72.94 89 ILE A C 1
ATOM 727 O O . ILE A 1 89 ? -3.732 13.704 30.215 1.00 72.94 89 ILE A O 1
ATOM 731 N N . ILE A 1 90 ? -2.400 13.426 28.443 1.00 77.25 90 ILE A N 1
ATOM 732 C CA . ILE A 1 90 ? -2.468 11.960 28.443 1.00 77.25 90 ILE A CA 1
ATOM 733 C C . ILE A 1 90 ? -1.843 11.401 29.723 1.00 77.25 90 ILE A C 1
ATOM 735 O O . ILE A 1 90 ? -2.429 10.501 30.317 1.00 77.25 90 ILE A O 1
ATOM 739 N N . LEU A 1 91 ? -0.712 11.944 30.183 1.00 76.81 91 LEU A N 1
ATOM 740 C CA . LEU A 1 91 ? -0.074 11.534 31.438 1.00 76.81 91 LEU A CA 1
ATOM 741 C C . LEU A 1 91 ? -0.943 11.869 32.664 1.00 76.81 91 LEU A C 1
ATOM 743 O O . LEU A 1 91 ? -1.151 10.992 33.500 1.00 76.81 91 LEU A O 1
ATOM 747 N N . ASP A 1 92 ? -1.523 13.074 32.744 1.00 82.00 92 ASP A N 1
ATOM 748 C CA . ASP A 1 92 ? -2.453 13.455 33.827 1.00 82.00 92 ASP A CA 1
ATOM 749 C C . ASP A 1 92 ? -3.725 12.590 33.804 1.00 82.00 92 ASP A C 1
ATOM 751 O O . ASP A 1 92 ? -4.182 12.094 34.835 1.00 82.00 92 ASP A O 1
ATOM 755 N N . LEU A 1 93 ? -4.282 12.321 32.619 1.00 82.12 93 LEU A N 1
ATOM 756 C CA . LEU A 1 93 ? -5.431 11.427 32.467 1.00 82.12 93 LEU A CA 1
ATOM 757 C C . LEU A 1 93 ? -5.086 9.985 32.862 1.00 82.12 93 LEU A C 1
ATOM 759 O O . LEU A 1 93 ? -5.881 9.343 33.548 1.00 82.12 93 LEU A O 1
ATOM 763 N N . GLN A 1 94 ? -3.911 9.475 32.483 1.00 82.50 94 GLN A N 1
ATOM 764 C CA . GLN A 1 94 ? -3.433 8.151 32.895 1.00 82.50 94 GLN A CA 1
ATOM 765 C C . GLN A 1 94 ? -3.268 8.063 34.416 1.00 82.50 94 GLN A C 1
ATOM 767 O O . GLN A 1 94 ? -3.670 7.066 35.023 1.00 82.50 94 GLN A O 1
ATOM 772 N N . GLU A 1 95 ? -2.736 9.110 35.047 1.00 88.00 95 GLU A N 1
ATOM 773 C CA . GLU A 1 95 ? -2.583 9.180 36.497 1.00 88.00 95 GLU A CA 1
ATOM 774 C C . GLU A 1 95 ? -3.940 9.234 37.214 1.00 88.00 95 GLU A C 1
ATOM 776 O O . GLU A 1 95 ? -4.180 8.452 38.138 1.00 88.00 95 GLU A O 1
ATOM 781 N N . ARG A 1 96 ? -4.885 10.055 36.740 1.00 90.00 96 ARG A N 1
ATOM 782 C CA . ARG A 1 96 ? -6.257 10.101 37.276 1.00 90.00 96 ARG A CA 1
ATOM 783 C C . ARG A 1 96 ? -6.991 8.773 37.124 1.00 90.00 96 ARG A C 1
ATOM 785 O O . ARG A 1 96 ? -7.671 8.346 38.056 1.00 90.00 96 ARG A O 1
ATOM 792 N N . VAL A 1 97 ? -6.843 8.095 35.984 1.00 89.50 97 VAL A N 1
ATOM 793 C CA . VAL A 1 97 ? -7.424 6.761 35.756 1.00 89.50 97 VAL A CA 1
ATOM 794 C C . VAL A 1 97 ? -6.846 5.745 36.740 1.00 89.50 97 VAL A C 1
ATOM 796 O O . VAL A 1 97 ? -7.597 4.956 37.315 1.00 89.50 97 VAL A O 1
ATOM 799 N N . LYS A 1 98 ? -5.533 5.787 36.996 1.00 91.56 98 LYS A N 1
ATOM 800 C CA . LYS A 1 98 ? -4.883 4.925 37.992 1.00 91.56 98 LYS A CA 1
ATOM 801 C C . LYS A 1 98 ? -5.413 5.196 39.404 1.00 91.56 98 LYS A C 1
ATOM 803 O O . LYS A 1 98 ? -5.822 4.264 40.089 1.00 91.56 98 LYS A O 1
ATOM 808 N N . GLN A 1 99 ? -5.499 6.464 39.805 1.00 91.12 99 GLN A N 1
ATOM 809 C CA . GLN A 1 99 ? -6.033 6.856 41.114 1.00 91.12 99 GLN A CA 1
ATOM 810 C C . GLN A 1 99 ? -7.503 6.446 41.300 1.00 91.12 99 GLN A C 1
ATOM 812 O O . GLN A 1 99 ? -7.893 6.002 42.382 1.00 91.12 99 GLN A O 1
ATOM 817 N N . LEU A 1 100 ? -8.332 6.582 40.260 1.00 88.69 100 LEU A N 1
ATOM 818 C CA . LEU A 1 100 ? -9.724 6.127 40.282 1.00 88.69 100 LEU A CA 1
ATOM 819 C C . LEU A 1 100 ? -9.813 4.609 40.427 1.00 88.69 100 LEU A C 1
ATOM 821 O O . LEU A 1 100 ? -10.605 4.125 41.233 1.00 88.69 100 LEU A O 1
ATOM 825 N N . LYS A 1 101 ? -8.968 3.863 39.712 1.00 89.81 101 LYS A N 1
ATOM 826 C CA . LYS A 1 101 ? -8.903 2.404 39.820 1.00 89.81 101 LYS A CA 1
ATOM 827 C C . LYS A 1 101 ? -8.530 1.949 41.231 1.00 89.81 101 LYS A C 1
ATOM 829 O O . LYS A 1 101 ? -9.177 1.059 41.773 1.00 89.81 101 LYS A O 1
ATOM 834 N N . ASP A 1 102 ? -7.563 2.608 41.862 1.00 89.94 102 ASP A N 1
ATOM 835 C CA . ASP A 1 102 ? -7.170 2.305 43.242 1.00 89.94 102 ASP A CA 1
ATOM 836 C C . ASP A 1 102 ? -8.289 2.619 44.248 1.00 89.94 102 ASP A C 1
ATOM 838 O O . ASP A 1 102 ? -8.477 1.884 45.219 1.00 89.94 102 ASP A O 1
ATOM 842 N N . LYS A 1 103 ? -9.068 3.686 44.022 1.00 88.56 103 LYS A N 1
ATOM 843 C CA . LYS A 1 103 ? -10.251 3.999 44.842 1.00 88.56 103 LYS A CA 1
ATOM 844 C C . LYS A 1 103 ? -11.359 2.962 44.671 1.00 88.56 103 LYS A C 1
ATOM 846 O O . LYS A 1 103 ? -11.933 2.548 45.674 1.00 88.56 103 LYS A O 1
ATOM 851 N N . VAL A 1 104 ? -11.632 2.522 43.443 1.00 84.81 104 VAL A N 1
ATOM 852 C CA . VAL A 1 104 ? -12.612 1.460 43.163 1.00 84.81 104 VAL A CA 1
ATOM 853 C C . VAL A 1 104 ? -12.201 0.163 43.855 1.00 84.81 104 VAL A C 1
ATOM 855 O O . VAL A 1 104 ? -12.989 -0.371 44.623 1.00 84.81 104 VAL A O 1
ATOM 858 N N . ASN A 1 105 ? -10.943 -0.264 43.732 1.00 82.12 105 ASN A N 1
ATOM 859 C CA . ASN A 1 105 ? -10.442 -1.468 44.405 1.00 82.12 105 ASN A CA 1
ATOM 860 C C . ASN A 1 105 ? -10.546 -1.382 45.941 1.00 82.12 105 ASN A C 1
ATOM 862 O O . ASN A 1 105 ? -10.813 -2.380 46.609 1.00 82.12 105 ASN A O 1
ATOM 866 N N . LYS A 1 106 ? -10.349 -0.193 46.531 1.00 82.50 106 LYS A N 1
ATOM 867 C CA . LYS A 1 106 ? -10.529 0.034 47.979 1.00 82.50 106 LYS A CA 1
ATOM 868 C C . LYS A 1 106 ? -11.997 -0.031 48.401 1.00 82.50 106 LYS A C 1
ATOM 870 O O . LYS A 1 106 ? -12.298 -0.539 49.475 1.00 82.50 106 LYS A O 1
ATOM 875 N N . LEU A 1 107 ? -12.906 0.467 47.567 1.00 77.25 107 LEU A N 1
ATOM 876 C CA . LEU A 1 107 ? -14.347 0.380 47.809 1.00 77.25 107 LEU A CA 1
ATOM 877 C C . LEU A 1 107 ? -14.862 -1.051 47.624 1.00 77.25 107 LEU A C 1
ATOM 879 O O . LEU A 1 107 ? -15.653 -1.515 48.435 1.00 77.25 107 LEU A O 1
ATOM 883 N N . GLU A 1 108 ? -14.357 -1.777 46.629 1.00 70.44 108 GLU A N 1
ATOM 884 C CA . GLU A 1 108 ? -14.673 -3.189 46.397 1.00 70.44 108 GLU A CA 1
ATOM 885 C C . GLU A 1 108 ? -14.125 -4.097 47.507 1.00 70.44 108 GLU A C 1
ATOM 887 O O . GLU A 1 108 ? -14.807 -5.023 47.930 1.00 70.44 108 GLU A O 1
ATOM 892 N N . SER A 1 109 ? -12.939 -3.804 48.048 1.00 70.94 109 SER A N 1
ATOM 893 C CA . SER A 1 109 ? -12.392 -4.539 49.204 1.00 70.94 109 SER A CA 1
ATOM 894 C C . SER A 1 109 ? -13.017 -4.132 50.548 1.00 70.94 109 SER A C 1
ATOM 896 O O . SER A 1 109 ? -13.011 -4.929 51.485 1.00 70.94 109 SER A O 1
ATOM 898 N N . GLY A 1 110 ? -13.594 -2.929 50.649 1.00 59.41 110 GLY A N 1
ATOM 899 C CA . GLY A 1 110 ? -14.421 -2.495 51.783 1.00 59.41 110 GLY A CA 1
ATOM 900 C C . GLY A 1 110 ? -15.862 -3.020 51.735 1.00 59.41 110 GLY A C 1
ATOM 901 O O . GLY A 1 110 ? -16.499 -3.161 52.780 1.00 59.41 110 GLY A O 1
ATOM 902 N N . ALA A 1 111 ? -16.364 -3.369 50.549 1.00 52.78 111 ALA A N 1
ATOM 903 C CA . ALA A 1 111 ? -17.642 -4.039 50.338 1.00 52.78 111 ALA A CA 1
ATOM 904 C C . ALA A 1 111 ? -17.526 -5.543 50.647 1.00 52.78 111 ALA A C 1
ATOM 906 O O . ALA A 1 111 ? -17.729 -6.410 49.800 1.00 52.78 111 ALA A O 1
ATOM 907 N N . SER A 1 112 ? -17.189 -5.862 51.898 1.00 46.44 112 SER A N 1
ATOM 908 C CA . SER A 1 112 ? -17.368 -7.208 52.430 1.00 46.44 112 SER A CA 1
ATOM 909 C C . SER A 1 112 ? -18.867 -7.482 52.526 1.00 46.44 112 SER A C 1
ATOM 911 O O . SER A 1 112 ? -19.563 -6.943 53.391 1.00 46.44 112 SER A O 1
ATOM 913 N N . TYR A 1 113 ? -19.371 -8.291 51.596 1.00 48.91 113 TYR A N 1
ATOM 914 C CA . TYR A 1 113 ? -20.707 -8.867 51.647 1.00 48.91 113 TYR A CA 1
ATOM 915 C C . TYR A 1 113 ? -20.847 -9.664 52.952 1.00 48.91 113 TYR A C 1
ATOM 917 O O . TYR A 1 113 ? -20.414 -10.812 53.040 1.00 48.91 113 TYR A O 1
ATOM 925 N N . ARG A 1 114 ? -21.453 -9.067 53.987 1.00 50.91 114 ARG A N 1
ATOM 926 C CA . ARG A 1 114 ? -22.022 -9.845 55.093 1.00 50.91 114 ARG A CA 1
ATOM 927 C C . ARG A 1 114 ? -23.265 -10.559 54.559 1.00 50.91 114 ARG A C 1
ATOM 929 O O . ARG A 1 114 ? -24.176 -9.871 54.098 1.00 50.91 114 ARG A O 1
ATOM 936 N N . PRO A 1 115 ? -23.361 -11.894 54.650 1.00 47.22 115 PRO A N 1
ATOM 937 C CA . PRO A 1 115 ? -24.628 -12.573 54.446 1.00 47.22 115 PRO A CA 1
ATOM 938 C C . PRO A 1 115 ? -25.543 -12.192 55.616 1.00 47.22 115 PRO A C 1
ATOM 940 O O . PRO A 1 115 ? -25.299 -12.584 56.757 1.00 47.22 115 PRO A O 1
ATOM 943 N N . LEU A 1 116 ? -26.578 -11.395 55.351 1.00 43.38 116 LEU A N 1
ATOM 944 C CA . LEU A 1 116 ? -27.690 -11.193 56.278 1.00 43.38 116 LEU A CA 1
ATOM 945 C C . LEU A 1 116 ? -28.563 -12.451 56.240 1.00 43.38 116 LEU A C 1
ATOM 947 O O . LEU A 1 116 ? -29.558 -12.512 55.533 1.00 43.38 116 LEU A O 1
ATOM 951 N N . ASN A 1 117 ? -28.141 -13.471 56.983 1.00 48.59 117 ASN A N 1
ATOM 952 C CA . ASN A 1 117 ? -28.950 -14.644 57.298 1.00 48.59 117 ASN A CA 1
ATOM 953 C C . ASN A 1 117 ? -28.969 -14.819 58.821 1.00 48.59 117 ASN A C 1
ATOM 955 O O . ASN A 1 117 ? -28.308 -15.697 59.364 1.00 48.59 117 ASN A O 1
ATOM 959 N N . GLN A 1 118 ? -29.682 -13.929 59.515 1.00 46.69 118 GLN A N 1
ATOM 960 C CA . GLN A 1 118 ? -30.207 -14.155 60.866 1.00 46.69 118 GLN A CA 1
ATOM 961 C C . GLN A 1 118 ? -31.166 -13.018 61.226 1.00 46.69 118 GLN A C 1
ATOM 963 O O . GLN A 1 118 ? -30.744 -11.872 61.359 1.00 46.69 118 GLN A O 1
ATOM 968 N N . GLY A 1 119 ? -32.450 -13.355 61.362 1.00 36.22 119 GLY A N 1
ATOM 969 C CA . GLY A 1 119 ? -33.505 -12.428 61.774 1.00 36.22 119 GLY A CA 1
ATOM 970 C C . GLY A 1 119 ? -34.747 -12.495 60.892 1.00 36.22 119 GLY A C 1
ATOM 971 O O . GLY A 1 119 ? -35.134 -11.491 60.306 1.00 36.22 119 GLY A O 1
ATOM 972 N N . PHE A 1 120 ? -35.357 -13.676 60.777 1.00 45.78 120 PHE A N 1
ATOM 973 C CA . PHE A 1 120 ? -36.790 -13.755 60.499 1.00 45.78 120 PHE A CA 1
ATOM 974 C C . PHE A 1 120 ? -37.490 -13.392 61.805 1.00 45.78 120 PHE A C 1
ATOM 976 O O . PHE A 1 120 ? -37.350 -14.113 62.788 1.00 45.78 120 PHE A O 1
ATOM 983 N N . ASP A 1 121 ? -38.072 -12.201 61.847 1.00 46.31 121 ASP A N 1
ATOM 984 C CA . ASP A 1 121 ? -39.477 -11.966 62.179 1.00 46.31 121 ASP A CA 1
ATOM 985 C C . ASP A 1 121 ? -39.655 -10.460 62.422 1.00 46.31 121 ASP A C 1
ATOM 987 O O . ASP A 1 121 ? -38.888 -9.842 63.155 1.00 46.31 121 ASP A O 1
ATOM 991 N N . ASP A 1 122 ? -40.684 -9.894 61.789 1.00 44.81 122 ASP A N 1
ATOM 992 C CA . ASP A 1 122 ? -41.234 -8.556 62.048 1.00 44.81 122 ASP A CA 1
ATOM 993 C C . ASP A 1 122 ? -40.613 -7.343 61.314 1.00 44.81 122 ASP A C 1
ATOM 995 O O . ASP A 1 122 ? -39.980 -6.490 61.924 1.00 44.81 122 ASP A O 1
ATOM 999 N N . MET A 1 123 ? -40.845 -7.221 59.993 1.00 42.81 123 MET A N 1
ATOM 1000 C CA . MET A 1 123 ? -41.044 -5.911 59.322 1.00 42.81 123 MET A CA 1
ATOM 1001 C C . MET A 1 123 ? -41.558 -6.076 57.874 1.00 42.81 123 MET A C 1
ATOM 1003 O O . MET A 1 123 ? -40.909 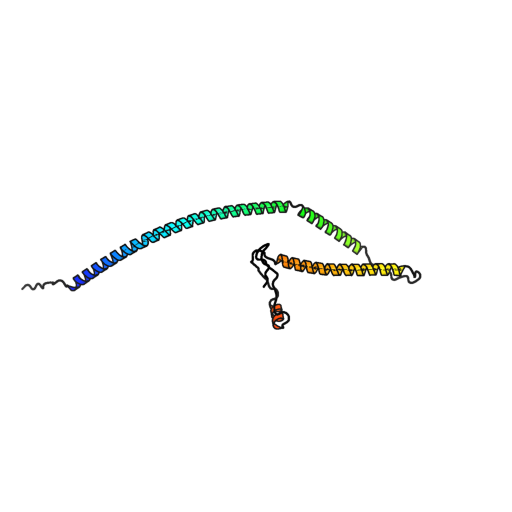-5.712 56.893 1.00 42.81 123 MET A O 1
ATOM 1007 N N . SER A 1 124 ? -42.748 -6.652 57.697 1.00 50.50 124 SER A N 1
ATOM 1008 C CA . SER A 1 124 ? -43.383 -6.718 56.373 1.00 50.50 124 SER A CA 1
ATOM 1009 C C . SER A 1 124 ? -44.030 -5.373 56.035 1.00 50.50 124 SER A C 1
ATOM 1011 O O . SER A 1 124 ? -45.084 -5.069 56.580 1.00 50.50 124 SER A O 1
ATOM 1013 N N . THR A 1 125 ? -43.396 -4.563 55.173 1.00 51.12 125 THR A N 1
ATOM 1014 C CA . THR A 1 125 ? -44.038 -3.664 54.166 1.00 51.12 125 THR A CA 1
ATOM 1015 C C . THR A 1 125 ? -43.068 -2.682 53.478 1.00 51.12 125 THR A C 1
ATOM 1017 O O . THR A 1 125 ? -43.452 -2.060 52.488 1.00 51.12 125 THR A O 1
ATOM 1020 N N . SER A 1 126 ? -41.805 -2.580 53.909 1.00 50.72 126 SER A N 1
ATOM 1021 C CA . SER A 1 126 ? -40.854 -1.573 53.383 1.00 50.72 126 SER A CA 1
ATOM 1022 C C . SER A 1 126 ? -39.887 -2.083 52.299 1.00 50.72 126 SER A C 1
ATOM 1024 O O . SER A 1 126 ? -39.481 -1.311 51.429 1.00 50.72 126 SER A O 1
ATOM 1026 N N . ASP A 1 127 ? -39.533 -3.373 52.314 1.00 50.06 127 ASP A N 1
ATOM 1027 C CA . ASP A 1 127 ? -38.424 -3.922 51.510 1.00 50.06 127 ASP A CA 1
ATOM 1028 C C . ASP A 1 127 ? -38.760 -4.202 50.038 1.00 50.06 127 ASP A C 1
ATOM 1030 O O . ASP A 1 127 ? -37.868 -4.205 49.184 1.00 50.06 127 ASP A O 1
ATOM 1034 N N . SER A 1 128 ? -40.041 -4.350 49.686 1.00 54.53 128 SER A N 1
ATOM 1035 C CA . SER A 1 128 ? -40.436 -4.640 48.297 1.00 54.53 128 SER A CA 1
ATOM 1036 C C . SER A 1 128 ? -40.133 -3.484 47.334 1.00 54.53 128 SER A C 1
ATOM 1038 O O . SER A 1 128 ? -39.830 -3.710 46.163 1.00 54.53 128 SER A O 1
ATOM 1040 N N . LYS A 1 129 ? -40.149 -2.235 47.821 1.00 57.00 129 LYS A N 1
ATOM 1041 C CA . LYS A 1 129 ? -39.824 -1.045 47.016 1.00 57.00 129 LYS A CA 1
ATOM 1042 C C . LYS A 1 129 ? -38.320 -0.857 46.805 1.00 57.00 129 LYS A C 1
ATOM 1044 O O . LYS A 1 129 ? -37.919 -0.361 45.753 1.00 57.00 129 LYS A O 1
ATOM 1049 N N . MET A 1 130 ? -37.494 -1.239 47.781 1.00 55.31 130 MET A N 1
ATOM 1050 C CA . MET A 1 130 ? -36.035 -1.104 47.697 1.00 55.31 130 MET A CA 1
ATOM 1051 C C . MET A 1 130 ? -35.430 -2.196 46.804 1.00 55.31 130 MET A C 1
ATOM 1053 O O . MET A 1 130 ? -34.616 -1.883 45.935 1.00 55.31 130 MET A O 1
ATOM 1057 N N . GLY A 1 131 ? -35.879 -3.450 46.961 1.00 60.50 131 GLY A N 1
ATOM 1058 C CA . GLY A 1 131 ? -35.431 -4.586 46.147 1.00 60.50 131 GLY A CA 1
ATOM 1059 C C . GLY A 1 131 ? -35.725 -4.394 44.658 1.00 60.50 131 GLY A C 1
ATOM 1060 O O . GLY A 1 131 ? -34.810 -4.455 43.841 1.00 60.50 131 GLY A O 1
ATOM 1061 N N . GLY A 1 132 ? -36.960 -4.006 44.315 1.00 69.31 132 GLY A N 1
ATOM 1062 C CA . GLY A 1 132 ? -37.335 -3.734 42.921 1.00 69.31 132 GLY A CA 1
ATOM 1063 C C . GLY A 1 132 ? -36.586 -2.549 42.292 1.00 69.31 132 GLY A C 1
ATOM 1064 O O . GLY A 1 132 ? -36.327 -2.541 41.091 1.00 69.31 132 GLY A O 1
ATOM 1065 N N . SER A 1 133 ? -36.178 -1.556 43.092 1.00 71.88 133 SER A N 1
ATOM 1066 C CA . SER A 1 133 ? -35.374 -0.415 42.622 1.00 71.88 133 SER A CA 1
ATOM 1067 C C . SER A 1 133 ? -33.927 -0.813 42.309 1.00 71.88 133 SER A C 1
ATOM 1069 O O . SER A 1 133 ? -33.345 -0.343 41.328 1.00 71.88 133 SER A O 1
ATOM 1071 N N . ILE A 1 134 ? -33.346 -1.709 43.110 1.00 77.19 134 ILE A N 1
ATOM 1072 C CA . ILE A 1 134 ? -31.997 -2.243 42.882 1.00 77.19 134 ILE A CA 1
ATOM 1073 C C . ILE A 1 134 ? -31.993 -3.178 41.669 1.00 77.19 134 ILE A C 1
ATOM 1075 O O . ILE A 1 134 ? -31.117 -3.049 40.817 1.00 77.19 134 ILE A O 1
ATOM 1079 N N . GLU A 1 135 ? -32.987 -4.056 41.542 1.00 79.12 135 GLU A N 1
ATOM 1080 C CA . GLU A 1 135 ? -33.139 -4.945 40.383 1.00 79.12 135 GLU A CA 1
ATOM 1081 C C . GLU A 1 135 ? -33.322 -4.163 39.080 1.00 79.12 135 GLU A C 1
ATOM 1083 O O . GLU A 1 135 ? -32.674 -4.473 38.08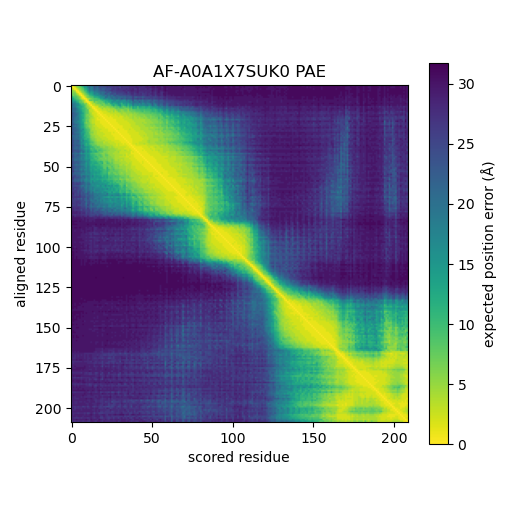0 1.00 79.12 135 GLU A O 1
ATOM 1088 N N . HIS A 1 136 ? -34.128 -3.097 39.093 1.00 81.00 136 HIS A N 1
ATOM 1089 C CA . HIS A 1 136 ? -34.286 -2.222 37.932 1.00 81.00 136 HIS A CA 1
ATOM 1090 C C . HIS A 1 136 ? -32.961 -1.559 37.533 1.00 81.00 136 HIS A C 1
ATOM 1092 O O . HIS A 1 136 ? -32.592 -1.569 36.359 1.00 81.00 136 HIS A O 1
ATOM 1098 N N . LYS A 1 137 ? -32.210 -1.018 38.503 1.00 85.56 137 LYS A N 1
ATOM 1099 C CA . LYS A 1 137 ? -30.890 -0.419 38.244 1.00 85.56 137 LYS A CA 1
ATOM 1100 C C . LYS A 1 137 ? -29.881 -1.439 37.726 1.00 85.56 137 LYS A C 1
ATOM 1102 O O . LYS A 1 137 ? -29.087 -1.111 36.849 1.00 85.56 137 LYS A O 1
ATOM 1107 N N . LEU A 1 138 ? -29.913 -2.668 38.236 1.00 85.31 138 LEU A N 1
ATOM 1108 C CA . LEU A 1 138 ? -29.031 -3.744 37.793 1.00 85.31 138 LEU A CA 1
ATOM 1109 C C . LEU A 1 138 ? -29.364 -4.160 36.355 1.00 85.31 138 LEU A C 1
ATOM 1111 O O . LEU A 1 138 ? -28.461 -4.245 35.527 1.00 85.31 138 LEU A O 1
ATOM 1115 N N . ALA A 1 139 ? -30.649 -4.302 36.022 1.00 86.00 139 ALA A N 1
ATOM 1116 C CA . ALA A 1 139 ? -31.103 -4.589 34.662 1.00 86.00 139 ALA A CA 1
ATOM 1117 C C . ALA A 1 139 ? -30.752 -3.463 33.668 1.00 86.00 139 ALA A C 1
ATOM 1119 O O . ALA A 1 139 ? -30.397 -3.721 32.514 1.00 86.00 139 ALA A O 1
ATOM 1120 N N . GLU A 1 140 ? -30.823 -2.205 34.104 1.00 89.50 140 GLU A N 1
ATOM 1121 C CA . GLU A 1 140 ? -30.410 -1.038 33.320 1.00 89.50 140 GLU A CA 1
ATOM 1122 C C . GLU A 1 140 ? -28.884 -1.000 33.118 1.00 89.50 140 GLU A C 1
ATOM 1124 O O . GLU A 1 140 ? -28.390 -0.769 32.008 1.00 89.50 140 GLU A O 1
ATOM 1129 N N . GLN A 1 141 ? -28.115 -1.318 34.161 1.00 89.56 141 GLN A N 1
ATOM 1130 C CA . GLN A 1 141 ? -26.658 -1.423 34.097 1.00 89.56 141 GLN A CA 1
ATOM 1131 C C . GLN A 1 141 ? -26.199 -2.596 33.214 1.00 89.56 141 GLN A C 1
ATOM 1133 O O . GLN A 1 141 ? -25.228 -2.480 32.466 1.00 89.56 141 GLN A O 1
ATOM 1138 N N . GLU A 1 142 ? -26.907 -3.720 33.240 1.00 92.00 142 GLU A N 1
ATOM 1139 C CA . GLU A 1 142 ? -26.620 -4.866 32.381 1.00 92.00 142 GLU A CA 1
ATOM 1140 C C . GLU A 1 142 ? -26.934 -4.556 30.911 1.00 92.00 142 GLU A C 1
ATOM 1142 O O . GLU A 1 142 ? -26.127 -4.859 30.028 1.00 92.00 142 GLU A O 1
ATOM 1147 N N . ARG A 1 143 ? -28.038 -3.842 30.640 1.00 91.31 143 ARG A N 1
ATOM 1148 C CA . ARG A 1 143 ? -28.351 -3.320 29.299 1.00 91.31 143 ARG A CA 1
ATOM 1149 C C . ARG A 1 143 ? -27.270 -2.384 28.775 1.00 91.31 143 ARG A C 1
ATOM 1151 O O . ARG A 1 143 ? -26.806 -2.556 27.647 1.00 91.31 143 ARG A O 1
ATOM 1158 N N . THR A 1 144 ? -26.861 -1.402 29.574 1.00 91.25 144 THR A N 1
ATOM 1159 C CA . THR A 1 144 ? -25.821 -0.442 29.169 1.00 91.25 144 THR A CA 1
ATOM 1160 C C . THR A 1 144 ? -24.472 -1.132 28.971 1.00 91.25 144 THR A C 1
ATOM 1162 O O . THR A 1 144 ? -23.807 -0.882 27.970 1.00 91.25 144 THR A O 1
ATOM 1165 N N . SER A 1 145 ? -24.108 -2.082 29.836 1.00 91.19 145 SER A N 1
ATOM 1166 C CA . SER A 1 145 ? -22.926 -2.939 29.668 1.00 91.19 145 SER A CA 1
ATOM 1167 C C . SER A 1 145 ? -22.976 -3.751 28.367 1.00 91.19 145 SER A C 1
ATOM 1169 O O . SER A 1 145 ? -21.992 -3.802 27.624 1.00 91.19 145 SER A O 1
ATOM 1171 N N . GLY A 1 146 ? -24.133 -4.334 28.040 1.00 91.81 146 GLY A N 1
ATOM 1172 C CA . GLY A 1 146 ? -24.364 -5.030 26.775 1.00 91.81 146 GLY A CA 1
ATOM 1173 C C . GLY A 1 146 ? -24.158 -4.124 25.559 1.00 91.81 146 GLY A C 1
ATOM 1174 O O . GLY A 1 146 ? -23.398 -4.475 24.656 1.00 91.81 146 GLY A O 1
ATOM 1175 N N . MET A 1 147 ? -24.755 -2.927 25.560 1.00 92.94 147 MET A N 1
ATOM 1176 C CA . MET A 1 147 ? -24.556 -1.942 24.487 1.00 92.94 147 MET A CA 1
ATOM 1177 C C . MET A 1 147 ? -23.092 -1.517 24.350 1.00 92.94 147 MET A C 1
ATOM 1179 O O . MET A 1 147 ? -22.574 -1.454 23.235 1.00 92.94 147 MET A O 1
ATOM 1183 N N . LEU A 1 148 ? -22.399 -1.271 25.466 1.00 94.25 148 LEU A N 1
ATOM 1184 C CA . LEU A 1 148 ? -20.985 -0.892 25.457 1.00 94.25 148 LEU A CA 1
ATOM 1185 C C . LEU A 1 148 ? -20.103 -1.990 24.849 1.00 94.25 148 LEU A C 1
ATOM 1187 O O . LEU A 1 148 ? -19.184 -1.679 24.094 1.00 94.25 148 LEU A O 1
ATOM 1191 N N . LYS A 1 149 ? -20.394 -3.272 25.108 1.00 94.38 149 LYS A N 1
ATOM 1192 C CA . LYS A 1 149 ? -19.676 -4.398 24.480 1.00 94.38 149 LYS A CA 1
ATOM 1193 C C . LYS A 1 149 ? -19.866 -4.439 22.961 1.00 94.38 149 LYS A C 1
ATOM 1195 O O . LYS A 1 149 ? -18.906 -4.720 22.238 1.00 94.38 149 LYS A O 1
ATOM 1200 N N . VAL A 1 150 ? -21.074 -4.149 22.475 1.00 94.56 150 VAL A N 1
ATOM 1201 C CA . VAL A 1 150 ? -21.362 -4.071 21.033 1.00 94.56 150 VAL A CA 1
ATOM 1202 C C . VAL A 1 150 ? -20.605 -2.903 20.404 1.00 94.56 150 VAL A C 1
ATOM 1204 O O . VAL A 1 150 ? -19.845 -3.118 19.462 1.00 94.56 150 VAL A O 1
ATOM 1207 N N . HIS A 1 151 ? -20.709 -1.705 20.986 1.00 93.81 151 HIS A N 1
ATOM 1208 C CA . HIS A 1 151 ? -19.975 -0.523 20.524 1.00 93.81 151 HIS A CA 1
ATOM 1209 C C . HIS A 1 151 ? -18.461 -0.746 20.501 1.00 93.81 151 HIS A C 1
ATOM 1211 O O . HIS A 1 151 ? -17.788 -0.374 19.544 1.00 93.81 151 HIS A O 1
ATOM 1217 N N . LEU A 1 152 ? -17.910 -1.389 21.531 1.00 94.94 152 LEU A N 1
ATOM 1218 C CA . LEU A 1 152 ? -16.487 -1.709 21.588 1.00 94.94 152 LEU A CA 1
ATOM 1219 C C . LEU A 1 152 ? -16.075 -2.677 20.471 1.00 94.94 152 LEU A C 1
ATOM 1221 O O . LEU A 1 152 ? -15.002 -2.527 19.888 1.00 94.94 152 LEU A O 1
ATOM 1225 N N . SER A 1 153 ? -16.928 -3.650 20.150 1.00 93.62 153 SER A N 1
ATOM 1226 C CA . SER A 1 153 ? -16.689 -4.593 19.052 1.00 93.62 153 SER A CA 1
ATOM 1227 C C . SER A 1 153 ? -16.731 -3.897 17.689 1.00 93.62 153 SER A C 1
ATOM 1229 O O . SER A 1 153 ? -15.875 -4.154 16.842 1.00 93.62 153 SER A O 1
ATOM 1231 N N . GLU A 1 154 ? -17.669 -2.970 17.498 1.00 93.19 154 GLU A N 1
ATOM 1232 C CA . GLU A 1 154 ? -17.767 -2.154 16.288 1.00 93.19 154 GLU A CA 1
ATOM 1233 C C . GLU A 1 154 ? -16.561 -1.220 16.124 1.00 93.19 154 GLU A C 1
ATOM 1235 O O . GLU A 1 154 ? -15.925 -1.216 15.069 1.00 93.19 154 GLU A O 1
ATOM 1240 N N . LEU A 1 155 ? -16.166 -0.503 17.182 1.00 92.81 155 LEU A N 1
ATOM 1241 C CA . LEU A 1 155 ? -14.972 0.348 17.177 1.00 92.81 155 LEU A CA 1
ATOM 1242 C C . LEU A 1 155 ? -13.704 -0.455 16.878 1.00 92.81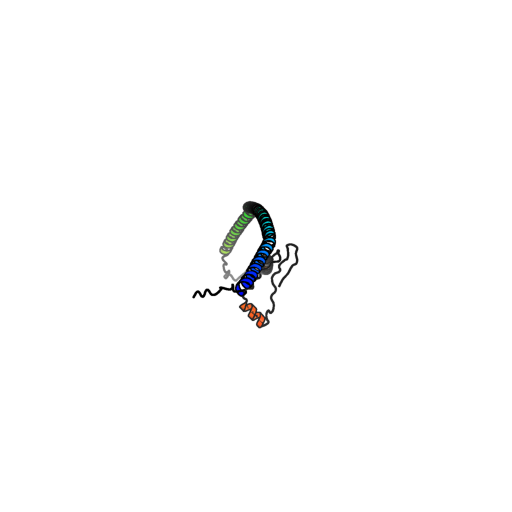 155 LEU A C 1
ATOM 1244 O O . LEU A 1 155 ? -12.843 -0.000 16.127 1.00 92.81 155 LEU A O 1
ATOM 1248 N N . LYS A 1 156 ? -13.589 -1.672 17.419 1.00 89.69 156 LYS A N 1
ATOM 1249 C CA . LYS A 1 156 ? -12.467 -2.568 17.123 1.00 89.69 156 LYS A CA 1
ATOM 1250 C C . LYS A 1 156 ? -12.423 -2.946 15.642 1.00 89.69 156 LYS A C 1
ATOM 1252 O O . LYS A 1 156 ? -11.342 -2.950 15.053 1.00 89.69 156 LYS A O 1
ATOM 1257 N N . LEU A 1 157 ? -13.576 -3.234 15.038 1.00 86.69 157 LEU A N 1
ATOM 1258 C CA . LEU A 1 157 ? -13.674 -3.548 13.613 1.00 86.69 157 LEU A CA 1
ATOM 1259 C C . LEU A 1 157 ? -13.298 -2.337 12.746 1.00 86.69 157 LEU A C 1
ATOM 1261 O O . LEU A 1 157 ? -12.504 -2.472 11.814 1.00 86.69 157 LEU A O 1
ATOM 1265 N N . GLN A 1 158 ? -13.810 -1.150 13.084 1.00 87.75 158 GLN A N 1
ATOM 1266 C CA . GLN A 1 158 ? -13.481 0.101 12.395 1.00 87.75 158 GLN A CA 1
ATOM 1267 C C . GLN A 1 158 ? -11.989 0.435 12.501 1.00 87.75 158 GLN A C 1
ATOM 1269 O O . GLN A 1 158 ? -11.358 0.776 11.500 1.00 87.75 158 GLN A O 1
ATOM 1274 N N . LEU A 1 159 ? -11.396 0.274 13.687 1.00 86.06 159 LEU A N 1
ATOM 1275 C CA . LEU A 1 159 ? -9.967 0.481 13.904 1.00 86.06 159 LEU A CA 1
ATOM 1276 C C . LEU A 1 159 ? -9.132 -0.487 13.065 1.00 86.06 159 LEU A C 1
ATOM 1278 O O . LEU A 1 159 ? -8.191 -0.068 12.396 1.00 86.06 159 LEU A O 1
ATOM 1282 N N . GLN A 1 160 ? -9.488 -1.773 13.060 1.00 83.44 160 GLN A N 1
ATOM 1283 C CA . GLN A 1 160 ? -8.791 -2.773 12.257 1.00 83.44 160 GLN A CA 1
ATOM 1284 C C . GLN A 1 160 ? -8.865 -2.445 10.759 1.00 83.44 160 GLN A C 1
ATOM 1286 O O . GLN A 1 160 ? -7.857 -2.557 10.062 1.00 83.44 160 GLN A O 1
ATOM 1291 N N . ALA A 1 161 ? -10.025 -1.998 10.269 1.00 77.69 161 ALA A N 1
ATOM 1292 C CA . ALA A 1 161 ? -10.180 -1.549 8.889 1.00 77.69 161 ALA A CA 1
ATOM 1293 C C . ALA A 1 161 ? -9.326 -0.305 8.592 1.00 77.69 161 ALA A C 1
ATOM 1295 O O . ALA A 1 161 ? -8.659 -0.256 7.560 1.00 77.69 161 ALA A O 1
ATOM 1296 N N . SER A 1 162 ? -9.287 0.670 9.506 1.00 79.00 162 SER A N 1
ATOM 1297 C CA . SER A 1 162 ? -8.482 1.887 9.353 1.00 79.00 162 SER A CA 1
ATOM 1298 C C . SER A 1 162 ? -6.980 1.602 9.352 1.00 79.00 162 SER A C 1
ATOM 1300 O O . SER A 1 162 ? -6.259 2.209 8.568 1.00 79.00 162 SER A O 1
ATOM 1302 N N . LEU A 1 163 ? -6.501 0.690 10.204 1.00 81.06 163 LEU A N 1
ATOM 1303 C CA . LEU A 1 163 ? -5.088 0.296 10.256 1.00 81.06 163 LEU A CA 1
ATOM 1304 C C . LEU A 1 163 ? -4.662 -0.504 9.020 1.00 81.06 163 LEU A C 1
ATOM 1306 O O . LEU A 1 163 ? -3.500 -0.456 8.630 1.00 81.06 163 LEU A O 1
ATOM 1310 N N . ALA A 1 164 ? -5.592 -1.239 8.408 1.00 72.25 164 ALA A N 1
ATOM 1311 C CA . ALA A 1 164 ? -5.346 -1.985 7.177 1.00 72.25 164 ALA A CA 1
ATOM 1312 C C . ALA A 1 164 ? -5.482 -1.126 5.905 1.00 72.25 164 ALA A C 1
ATOM 1314 O O . ALA A 1 164 ? -5.041 -1.553 4.841 1.00 72.25 164 ALA A O 1
ATOM 1315 N N . SER A 1 165 ? -6.092 0.060 5.993 1.00 78.75 165 SER A N 1
ATOM 1316 C CA . SER A 1 165 ? -6.355 0.919 4.835 1.00 78.75 165 SER A CA 1
ATOM 1317 C C . SER A 1 165 ? -5.085 1.629 4.367 1.00 78.75 165 SER A C 1
ATOM 1319 O O . SER A 1 165 ? -4.465 2.382 5.117 1.00 78.75 165 SER A O 1
ATOM 1321 N N . THR A 1 166 ? -4.734 1.453 3.096 1.00 84.31 166 THR A N 1
ATOM 1322 C CA . THR A 1 166 ? -3.662 2.202 2.427 1.00 84.31 166 THR A CA 1
ATOM 1323 C C . THR A 1 166 ? -4.248 3.245 1.474 1.00 84.31 166 THR A C 1
ATOM 1325 O O . THR A 1 166 ? -5.361 3.079 0.980 1.00 84.31 166 THR A O 1
ATOM 1328 N N . TYR A 1 167 ? -3.518 4.341 1.234 1.00 88.94 167 TYR A N 1
ATOM 1329 C CA . TYR A 1 167 ? -3.978 5.489 0.426 1.00 88.94 167 TYR A CA 1
ATOM 1330 C C . TYR A 1 167 ? -3.035 5.826 -0.733 1.00 88.94 167 TYR A C 1
ATOM 1332 O O . TYR A 1 167 ? -3.002 6.960 -1.201 1.00 88.94 167 TYR A O 1
ATOM 1340 N N . ASN A 1 168 ? -2.225 4.866 -1.162 1.00 86.69 168 ASN A N 1
ATOM 1341 C CA . ASN A 1 168 ? -1.257 5.019 -2.248 1.00 86.69 168 ASN A CA 1
ATOM 1342 C C . ASN A 1 168 ? -1.480 3.994 -3.372 1.00 86.69 168 ASN A C 1
ATOM 1344 O O . ASN A 1 168 ? -0.587 3.774 -4.181 1.00 86.69 168 ASN A O 1
ATOM 1348 N N . GLY A 1 169 ? -2.633 3.318 -3.388 1.00 85.12 169 GLY A N 1
ATOM 1349 C CA . GLY A 1 169 ? -2.948 2.266 -4.356 1.00 85.12 169 GLY A CA 1
ATOM 1350 C C . GLY A 1 169 ? -2.232 0.932 -4.129 1.00 85.12 169 GLY A C 1
ATOM 1351 O O . GLY A 1 169 ? -2.577 -0.043 -4.789 1.00 85.12 169 GLY A O 1
ATOM 1352 N N . SER A 1 170 ? -1.300 0.847 -3.177 1.00 86.69 170 SER A N 1
ATOM 1353 C CA . SER A 1 170 ? -0.579 -0.385 -2.845 1.00 86.69 170 SER A CA 1
ATOM 1354 C C . SER A 1 170 ? -1.161 -1.016 -1.588 1.00 86.69 170 SER A C 1
ATOM 1356 O O . SER A 1 170 ? -1.250 -0.359 -0.554 1.00 86.69 170 SER A O 1
ATOM 1358 N N . PHE A 1 171 ? -1.537 -2.292 -1.643 1.00 88.12 171 PHE A N 1
ATOM 1359 C CA . PHE A 1 171 ? -2.166 -2.993 -0.522 1.00 88.12 171 PHE A CA 1
ATOM 1360 C C . PHE A 1 171 ? -1.515 -4.357 -0.279 1.00 88.12 171 PHE A C 1
ATOM 1362 O O . PHE A 1 171 ? -1.334 -5.144 -1.205 1.00 88.12 171 PHE A O 1
ATOM 1369 N N . LEU A 1 172 ? -1.167 -4.635 0.982 1.00 87.75 172 LEU A N 1
ATOM 1370 C CA . LEU A 1 172 ? -0.615 -5.916 1.417 1.00 87.75 172 LEU A CA 1
ATOM 1371 C C . LEU A 1 172 ? -1.608 -6.601 2.352 1.00 87.75 172 LEU A C 1
ATOM 1373 O O . LEU A 1 172 ? -1.862 -6.131 3.461 1.00 87.75 172 LEU A O 1
ATOM 1377 N N . TRP A 1 173 ? -2.120 -7.754 1.929 1.00 89.81 173 TRP A N 1
ATOM 1378 C CA . TRP A 1 173 ? -3.055 -8.534 2.726 1.00 89.81 173 TRP A CA 1
ATOM 1379 C C . TRP A 1 173 ? -2.420 -9.806 3.269 1.00 89.81 173 TRP A C 1
ATOM 1381 O O . TRP A 1 173 ? -2.024 -10.699 2.522 1.00 89.81 173 TRP A O 1
ATOM 1391 N N . ARG A 1 174 ? -2.373 -9.920 4.597 1.00 89.56 174 ARG A N 1
ATOM 1392 C CA . ARG A 1 174 ? -1.986 -11.160 5.268 1.00 89.56 174 ARG A CA 1
ATOM 1393 C C . ARG A 1 174 ? -3.230 -11.966 5.624 1.00 89.56 174 ARG A C 1
ATOM 1395 O O . ARG A 1 174 ? -4.034 -11.528 6.444 1.00 89.56 174 ARG A O 1
ATOM 1402 N N . ILE A 1 175 ? -3.336 -13.172 5.074 1.00 91.06 175 ILE A N 1
ATOM 1403 C CA . ILE A 1 175 ? -4.409 -14.120 5.390 1.00 91.06 175 ILE A CA 1
ATOM 1404 C C . ILE A 1 175 ? -3.941 -15.042 6.529 1.00 91.06 175 ILE A C 1
ATOM 1406 O O . ILE A 1 175 ? -3.045 -15.860 6.311 1.00 91.06 175 ILE A O 1
ATOM 1410 N N . PRO A 1 176 ? -4.507 -14.940 7.745 1.00 88.44 176 PRO A N 1
ATOM 1411 C CA . PRO A 1 176 ? -4.192 -15.870 8.824 1.00 88.44 176 PRO A CA 1
ATOM 1412 C C . PRO A 1 176 ? -4.868 -17.230 8.595 1.00 88.44 176 PRO A C 1
ATOM 1414 O O . PRO A 1 176 ? -5.904 -17.317 7.933 1.00 88.44 176 PRO A O 1
ATOM 1417 N N . ASP A 1 177 ? -4.293 -18.285 9.173 1.00 93.69 177 ASP A N 1
ATOM 1418 C CA . ASP A 1 177 ? -4.900 -19.622 9.268 1.00 93.69 177 ASP A CA 1
ATOM 1419 C C . ASP A 1 177 ? -5.376 -20.218 7.936 1.00 93.69 177 ASP A C 1
ATOM 1421 O O . ASP A 1 177 ? -6.440 -20.832 7.839 1.00 93.69 177 ASP A O 1
ATOM 1425 N N . VAL A 1 178 ? -4.550 -20.088 6.894 1.00 94.56 178 VAL A N 1
ATOM 1426 C CA . VAL A 1 178 ? -4.840 -20.575 5.531 1.00 94.56 178 VAL A CA 1
ATOM 1427 C C . VAL A 1 178 ? -5.293 -22.041 5.514 1.00 94.56 178 VAL A C 1
ATOM 1429 O O . VAL A 1 178 ? -6.178 -22.401 4.742 1.00 94.56 178 VAL A O 1
ATOM 1432 N N . LYS A 1 179 ? -4.744 -22.893 6.394 1.00 95.69 179 LYS A N 1
ATOM 1433 C CA . LYS A 1 179 ? -5.148 -24.306 6.512 1.00 95.69 179 LYS A CA 1
ATOM 1434 C C . LYS A 1 179 ? -6.614 -24.466 6.922 1.00 95.69 179 LYS A C 1
ATOM 1436 O O . LYS A 1 179 ? -7.306 -25.296 6.340 1.00 95.69 179 LYS A O 1
ATOM 1441 N N . GLN A 1 180 ? -7.071 -23.692 7.907 1.00 95.56 180 GLN A N 1
ATOM 1442 C CA . GLN A 1 180 ? -8.465 -23.715 8.350 1.00 95.56 180 GLN A CA 1
ATOM 1443 C C . GLN A 1 180 ? -9.368 -23.149 7.256 1.00 95.56 180 GLN A C 1
ATOM 1445 O O . GLN A 1 180 ? -10.300 -23.822 6.835 1.00 95.56 180 GLN A O 1
ATOM 1450 N N . ARG A 1 181 ? -9.016 -21.980 6.709 1.00 94.62 181 ARG A N 1
ATOM 1451 C CA . ARG A 1 181 ? -9.799 -21.327 5.649 1.00 94.62 181 ARG A CA 1
ATOM 1452 C C . ARG A 1 181 ? -9.949 -22.199 4.402 1.00 94.62 181 ARG A C 1
ATOM 1454 O O . ARG A 1 181 ? -11.010 -22.224 3.793 1.00 94.62 181 ARG A O 1
ATOM 1461 N N . LYS A 1 182 ? -8.911 -22.961 4.041 1.00 95.25 182 LYS A N 1
ATOM 1462 C CA . LYS A 1 182 ? -8.977 -23.934 2.944 1.00 95.25 182 LYS A CA 1
ATOM 1463 C C . LYS A 1 182 ? -9.982 -25.050 3.233 1.00 95.25 182 LYS A C 1
ATOM 1465 O O . LYS A 1 182 ? -10.725 -25.422 2.332 1.00 95.25 182 LYS A O 1
ATOM 1470 N N . ARG A 1 183 ? -10.005 -25.588 4.458 1.00 96.62 183 ARG A N 1
ATOM 1471 C CA . ARG A 1 183 ? -11.013 -26.587 4.849 1.00 96.62 183 ARG A CA 1
ATOM 1472 C C . ARG A 1 183 ? -12.416 -26.003 4.771 1.00 96.62 183 ARG A C 1
ATOM 1474 O O . ARG A 1 183 ? -13.266 -26.616 4.145 1.00 96.62 183 ARG A O 1
ATOM 1481 N N . ASP A 1 184 ? -12.618 -24.800 5.302 1.00 96.25 184 ASP A N 1
ATOM 1482 C CA . ASP A 1 184 ? -13.923 -24.132 5.280 1.00 96.25 184 ASP A CA 1
ATOM 1483 C C . ASP A 1 184 ? -14.427 -23.891 3.846 1.00 96.25 184 ASP A C 1
ATOM 1485 O O . ASP A 1 184 ? -15.624 -24.008 3.591 1.00 96.25 184 ASP A O 1
ATOM 1489 N N . ALA A 1 185 ? -13.527 -23.606 2.899 1.00 96.38 185 ALA A N 1
ATOM 1490 C CA . ALA A 1 185 ? -13.870 -23.476 1.484 1.00 96.38 185 ALA A CA 1
ATOM 1491 C C . ALA A 1 185 ? -14.221 -24.824 0.832 1.00 96.38 185 ALA A C 1
ATOM 1493 O O . ALA A 1 185 ? -15.187 -24.898 0.078 1.00 96.38 185 ALA A O 1
ATOM 1494 N N . ILE A 1 186 ? -13.472 -25.891 1.140 1.00 97.00 186 ILE A N 1
ATOM 1495 C CA . ILE A 1 186 ? -13.740 -27.253 0.638 1.00 97.00 186 ILE A CA 1
ATOM 1496 C C . ILE A 1 186 ? -15.068 -27.788 1.188 1.00 97.00 186 ILE A C 1
ATOM 1498 O O . ILE A 1 186 ? -15.838 -28.400 0.456 1.00 97.00 186 ILE A O 1
ATOM 1502 N N . GLU A 1 187 ? -15.346 -27.536 2.466 1.00 96.12 187 GLU A N 1
ATOM 1503 C CA . GLU A 1 187 ? -16.599 -27.900 3.137 1.00 96.12 187 GLU A CA 1
ATOM 1504 C C . GLU A 1 187 ? -17.779 -27.002 2.722 1.00 96.12 187 GLU A C 1
ATOM 1506 O O . GLU A 1 187 ? -18.909 -27.249 3.134 1.00 96.12 187 GLU A O 1
ATOM 1511 N N . GLY A 1 188 ? -17.536 -25.951 1.929 1.00 94.25 188 GLY A N 1
ATOM 1512 C CA . GLY A 1 188 ? -18.564 -25.029 1.443 1.00 94.25 188 GLY A CA 1
ATOM 1513 C C . GLY A 1 188 ? -19.083 -24.026 2.479 1.00 94.25 188 GLY A C 1
ATOM 1514 O O . GLY A 1 188 ? -20.038 -23.311 2.192 1.00 94.25 188 GLY A O 1
ATOM 1515 N N . LYS A 1 189 ? -18.466 -23.930 3.664 1.00 95.88 189 LYS A N 1
ATOM 1516 C CA . LYS A 1 189 ? -18.843 -22.962 4.711 1.00 95.88 189 LYS A CA 1
ATOM 1517 C C . LYS A 1 189 ? -18.526 -21.527 4.296 1.00 95.88 189 LYS A C 1
ATOM 1519 O O . LYS A 1 189 ? -19.371 -20.648 4.424 1.00 95.88 189 LYS A O 1
ATOM 1524 N N . THR A 1 190 ? -17.313 -21.309 3.786 1.00 93.62 190 THR A N 1
ATOM 1525 C CA . THR A 1 190 ? -16.834 -19.988 3.353 1.00 93.62 190 THR A CA 1
ATOM 1526 C C . THR A 1 190 ? -15.977 -20.144 2.102 1.00 93.62 190 THR A C 1
ATOM 1528 O O . THR A 1 190 ? -14.783 -20.421 2.190 1.00 93.62 190 THR A O 1
ATOM 1531 N N . THR A 1 191 ? -16.582 -19.978 0.926 1.00 94.00 191 THR A N 1
ATOM 1532 C CA . THR A 1 191 ? -15.914 -20.178 -0.375 1.00 94.00 191 THR A CA 1
ATOM 1533 C C . THR A 1 191 ? -15.125 -18.958 -0.853 1.00 94.00 191 THR A C 1
ATOM 1535 O O . THR A 1 191 ? -14.202 -19.099 -1.652 1.00 94.00 191 THR A O 1
ATOM 1538 N N . SER A 1 192 ? -15.446 -17.768 -0.341 1.00 93.25 192 SER A N 1
ATOM 1539 C CA . SER A 1 192 ? -14.778 -16.509 -0.677 1.00 93.25 192 SER A CA 1
ATOM 1540 C C . SER A 1 192 ? -14.622 -15.619 0.551 1.00 93.25 192 SER A C 1
ATOM 1542 O O . SER A 1 192 ? -15.478 -15.600 1.434 1.00 93.25 192 SER A O 1
ATOM 1544 N N . ILE A 1 193 ? -13.543 -14.842 0.581 1.00 91.75 193 ILE A N 1
ATOM 1545 C CA . ILE A 1 193 ? -13.255 -13.853 1.620 1.00 91.75 193 ILE A CA 1
ATOM 1546 C C . ILE A 1 193 ? -12.880 -12.539 0.943 1.00 91.75 193 ILE A C 1
ATOM 1548 O O . ILE A 1 193 ? -12.073 -12.548 0.024 1.00 91.75 193 ILE A O 1
ATOM 1552 N N . CYS A 1 194 ? -13.457 -11.436 1.411 1.00 90.69 194 CYS A N 1
ATOM 1553 C CA . CYS A 1 194 ? -13.168 -10.100 0.897 1.00 90.69 194 CYS A CA 1
ATOM 1554 C C . CYS A 1 194 ? -12.074 -9.435 1.741 1.00 90.69 194 CYS A C 1
ATOM 1556 O O . CYS A 1 194 ? -12.033 -9.596 2.971 1.00 90.69 194 CYS A O 1
ATOM 1558 N N . THR A 1 195 ? -11.182 -8.689 1.100 1.00 89.50 195 THR A N 1
ATOM 1559 C CA . THR A 1 195 ? -10.184 -7.883 1.797 1.00 89.50 195 THR A CA 1
ATOM 1560 C C . THR A 1 195 ? -10.814 -6.677 2.492 1.00 89.50 195 THR A C 1
ATOM 1562 O O . THR A 1 195 ? -11.835 -6.147 2.049 1.00 89.50 195 THR A O 1
ATOM 1565 N N . PRO A 1 196 ? -10.169 -6.145 3.547 1.00 88.38 196 PRO A N 1
ATOM 1566 C CA . PRO A 1 196 ? -10.409 -4.770 3.965 1.00 88.38 196 PRO A CA 1
ATOM 1567 C C . PRO A 1 196 ? -10.24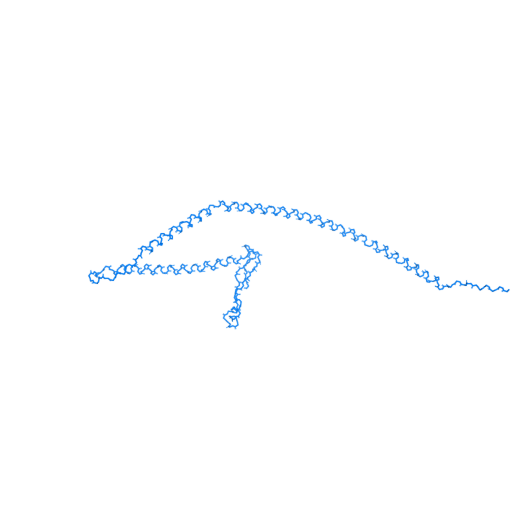7 -3.796 2.783 1.00 88.38 196 PRO A C 1
ATOM 1569 O O . PRO A 1 196 ? -9.479 -4.080 1.857 1.00 88.38 196 PRO A O 1
ATOM 1572 N N . PRO A 1 197 ? -10.952 -2.655 2.797 1.00 88.69 197 PRO A N 1
ATOM 1573 C CA . PRO A 1 197 ? -10.861 -1.688 1.719 1.00 88.69 197 PRO A CA 1
ATOM 1574 C C . PRO A 1 197 ? -9.496 -0.994 1.686 1.00 88.69 197 PRO A C 1
ATOM 1576 O O . PRO A 1 197 ? -8.927 -0.672 2.728 1.00 88.69 197 PRO A O 1
ATOM 1579 N N . PHE A 1 198 ? -9.020 -0.694 0.482 1.00 91.44 198 PHE A N 1
ATOM 1580 C CA . PHE A 1 198 ? -7.841 0.131 0.236 1.00 91.44 198 PHE A CA 1
ATOM 1581 C C . PHE A 1 198 ? -8.141 1.191 -0.823 1.00 91.44 198 PHE A C 1
ATOM 1583 O O . PHE A 1 198 ? -9.118 1.080 -1.566 1.00 91.44 198 PHE A O 1
ATOM 1590 N N . TYR A 1 199 ? -7.334 2.247 -0.867 1.00 93.62 199 TYR A N 1
ATOM 1591 C CA . TYR A 1 199 ? -7.627 3.437 -1.654 1.00 93.62 199 TYR A CA 1
ATOM 1592 C C . TYR A 1 199 ? -6.493 3.766 -2.620 1.00 93.62 199 TYR A C 1
ATOM 1594 O O . TYR A 1 199 ? -5.311 3.658 -2.284 1.00 93.62 199 TYR A O 1
ATOM 1602 N N . THR A 1 200 ? -6.848 4.245 -3.812 1.00 93.00 200 THR A N 1
ATOM 1603 C CA . THR A 1 200 ? -5.862 4.754 -4.783 1.00 93.00 200 THR A CA 1
ATOM 1604 C C . THR A 1 200 ? -5.222 6.082 -4.356 1.00 93.00 200 THR A C 1
ATOM 1606 O O . THR A 1 200 ? -4.191 6.463 -4.898 1.00 93.00 200 THR A O 1
ATOM 1609 N N . GLY A 1 201 ? -5.819 6.787 -3.389 1.00 89.00 201 GLY A N 1
ATOM 1610 C CA . GLY A 1 201 ? -5.428 8.119 -2.921 1.00 89.00 201 GLY A CA 1
ATOM 1611 C C . GLY A 1 201 ? -6.272 8.547 -1.715 1.00 89.00 201 GLY A C 1
ATOM 1612 O O . GLY A 1 201 ? -7.304 7.933 -1.448 1.00 89.00 201 GLY A O 1
ATOM 1613 N N . ARG A 1 202 ? -5.899 9.628 -1.008 1.00 87.38 202 ARG A N 1
ATOM 1614 C CA . ARG A 1 202 ? -6.684 10.176 0.129 1.00 87.38 202 ARG A CA 1
ATOM 1615 C C . ARG A 1 202 ? -8.148 10.466 -0.245 1.00 87.38 202 ARG A C 1
ATOM 1617 O O . ARG A 1 202 ? -9.040 10.190 0.545 1.00 87.38 202 ARG A O 1
ATOM 1624 N N . ASN A 1 203 ? -8.359 10.957 -1.466 1.00 90.81 203 ASN A N 1
ATOM 1625 C CA . ASN A 1 203 ? -9.668 11.232 -2.067 1.00 90.81 203 ASN A CA 1
ATOM 1626 C C . ASN A 1 203 ? -9.883 10.375 -3.333 1.00 90.81 203 ASN A C 1
ATOM 1628 O O . ASN A 1 203 ? -10.464 10.837 -4.311 1.00 90.81 203 ASN A O 1
ATOM 1632 N N . GLY A 1 204 ? -9.308 9.168 -3.354 1.00 90.56 204 GLY A N 1
ATOM 1633 C CA . GLY A 1 204 ? -9.322 8.263 -4.505 1.00 90.56 204 GLY A CA 1
ATOM 1634 C C . GLY A 1 204 ? -10.452 7.230 -4.473 1.00 90.56 204 GLY A C 1
ATOM 1635 O O . GLY A 1 204 ? -11.362 7.288 -3.648 1.00 90.56 204 GLY A O 1
ATOM 1636 N N . TYR A 1 205 ? -10.362 6.243 -5.365 1.00 94.38 205 TYR A N 1
ATOM 1637 C CA . TYR A 1 205 ? -11.304 5.127 -5.433 1.00 94.38 205 TYR A CA 1
ATOM 1638 C C . TYR A 1 205 ? -11.080 4.153 -4.277 1.00 94.38 205 TYR A C 1
ATOM 1640 O O . TYR A 1 205 ? -9.936 3.849 -3.939 1.00 94.38 205 TYR A O 1
ATOM 1648 N N . LYS A 1 206 ? -12.176 3.639 -3.709 1.00 93.12 206 LYS A N 1
ATOM 1649 C CA . LYS A 1 206 ? -12.183 2.577 -2.695 1.00 93.12 206 LYS A CA 1
ATOM 1650 C C . LYS A 1 206 ? -12.279 1.215 -3.383 1.00 93.12 206 LYS A C 1
ATOM 1652 O O . LYS A 1 206 ? -13.207 0.989 -4.153 1.00 93.12 206 LYS A O 1
ATOM 1657 N N . MET A 1 207 ? -11.341 0.322 -3.091 1.00 92.50 207 MET A N 1
ATOM 1658 C CA . MET A 1 207 ? -11.194 -0.987 -3.732 1.00 92.50 207 MET A CA 1
ATOM 1659 C C . MET A 1 207 ? -11.085 -2.106 -2.685 1.00 92.50 207 MET A C 1
ATOM 1661 O O . MET A 1 207 ? -10.717 -1.854 -1.538 1.00 92.50 207 MET A O 1
ATOM 1665 N N . CYS A 1 208 ? -11.418 -3.336 -3.075 1.00 92.25 208 CYS A N 1
ATOM 1666 C CA . CYS A 1 208 ? -11.265 -4.569 -2.295 1.00 92.25 208 CYS A CA 1
ATOM 1667 C C . CYS A 1 208 ? -11.075 -5.757 -3.249 1.00 92.25 208 CYS A C 1
ATOM 1669 O O . CYS A 1 208 ? -11.458 -5.660 -4.417 1.00 92.25 208 CYS A O 1
ATOM 1671 N N . ILE A 1 209 ? -10.489 -6.849 -2.756 1.00 89.44 209 ILE A N 1
ATOM 1672 C CA . ILE A 1 209 ? -10.220 -8.090 -3.504 1.00 89.44 209 ILE A CA 1
ATOM 1673 C C . ILE A 1 209 ? -10.952 -9.262 -2.847 1.00 89.44 209 ILE A C 1
ATOM 1675 O O . ILE A 1 209 ? -11.137 -9.219 -1.610 1.00 89.44 209 ILE A O 1
#

Secondary structure (DSSP, 8-state):
----------HHHHHHHHHHHHHHHHHHHHHHHHHHHHHHHHHHHHHHHHHHHHHHHHHHHHHHHHHHHHHHHHHHHHHHHHT-HHHHHHHHHHHHHHHHHHHHHHHHHH----------SS-TTSHHHHHHHHHHHHHHHHHHHHHHHHHHHHHHHHHHHHHH--SSS------S-HHHHHHHHHTTS-S--PPPPEESSTTS-EE--

Foldseek 3Di:
DDDDDDPDPDVVVVVVVVVVVVVVVVVVVVVVVVVVVVVVVVVVVVVVVVVVVVVVVVVVVVVVVVVVVVVVVVVVVVVVVVVDCVVVVVVVVVVVVVVVVVVVVVVVVVPPDDPPDDDPDDDPDPVVVVVVVVVVVVVVVVVVVVVVVVVVVVVVVVVVLVVQEEAQPDHDDDDPPVVVVVVCCVVVNDVDDKDRWYANHPPGDIDID

InterPro domains:
  IPR008974 TRAF-like [G3DSA:2.60.210.10] (131-209)

pLDDT: mean 81.72, std 16.23, range [36.22, 97.0]

Sequence (209 aa):
IHRSLSKHPNPMNHLEHEQLFMHLQMLGLSIKTMQAQLYPELKEIRKELKEITESTSIFKDQMINESSSQAQQVKQLEERLKGEPSNQI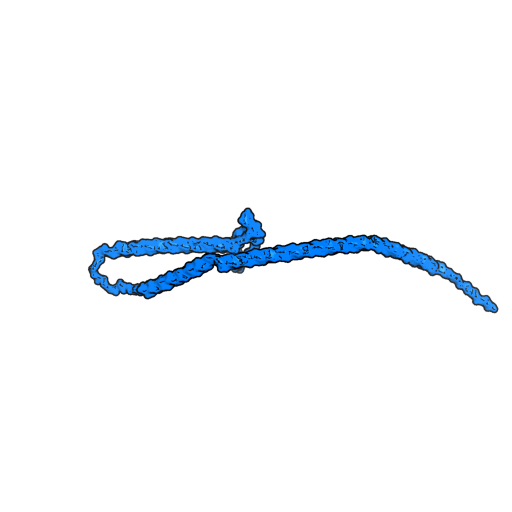ILDLQERVKQLKDKVNKLESGASYRPLNQGFDDMSTSDSKMGGSIEHKLAEQERTSGMLKVHLSELKLQLQASLASTYNGSFLWRIPDVKQRKRDAIEGKTTSICTPPFYTGRNGYKMCI

Mean predicted aligned error: 20.9 Å

Radius of gyration: 47.1 Å; Cα contacts (8 Å, |Δi|>4): 58; chains: 1; bounding box: 126×49×134 Å

Organism: Amphimedon queenslandica (NCBI:txid400682)